Protein AF-X0XV78-F1 (afdb_monomer_lite)

Secondar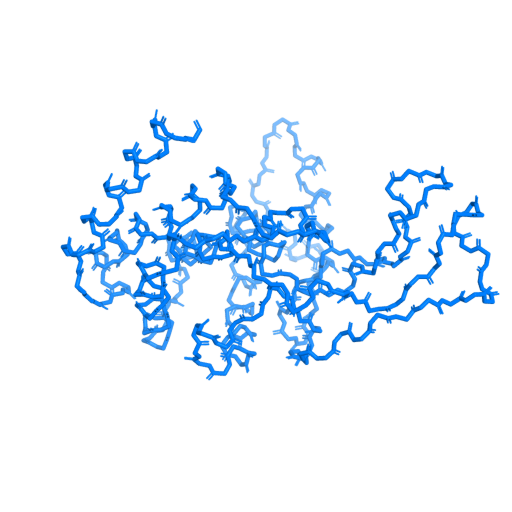y structure (DSSP, 8-state):
-HHHHHHHH----STTHHHHHHHHHHHHHTEETTTTEE-S-S-EEEESSTTSS-EEE--SEEHHHHHHHHHHHHHHT-HHHHHHHHHHHHHHTTT-GGG--SEE-TT-------EE-TT---GGG-S--EES-GGGGS--THHHHHHHHHHHHHHHTTPPPPHHHHHHHHHHHHHHHHHTTS-B-TTTT-SSS-B--HHHHHHHHHHHHHHHHHHHTTS--S-HHHHHHHHHHHHHHHHHT-

Sequence (242 aa):
FWQEWFANCCSYEGEHARKVHRSALVLKALTYAPTGAVVAAGTTSLPEWIGEGRNWDYRFTWIRDATLTLTSLVILGSLGEAAAFKGWLERTAAGRPEDLQIMYRVTGERLLAEVELDHLAGHRGSRPVRVGNGAAGQVQLDSYGQLFEAAQGFAAAGGELTASNGEFLTRLAELTVTAWRQPDQGIWEIRDEPRHFVHSKLNCWVALDRAVRMAQAGHVSGPVDRWACERDLLADWLRTEG

Structure (mmCIF, N/CA/C/O backbone):
data_AF-X0XV78-F1
#
_entry.id   AF-X0XV78-F1
#
loop_
_atom_site.group_PDB
_atom_site.id
_atom_site.type_symbol
_atom_site.label_atom_id
_atom_site.label_alt_id
_atom_site.label_comp_id
_atom_site.label_asym_id
_atom_site.label_entity_id
_atom_site.label_seq_id
_atom_site.pdbx_PDB_ins_code
_atom_site.Cartn_x
_atom_site.Cartn_y
_atom_site.Cartn_z
_atom_site.occupancy
_atom_site.B_iso_or_equiv
_atom_site.auth_seq_id
_atom_site.auth_comp_id
_atom_site.auth_asym_id
_atom_site.auth_atom_id
_atom_site.pdbx_PDB_model_num
ATOM 1 N N . PHE A 1 1 ? 26.614 6.268 3.590 1.00 89.94 1 PHE A N 1
ATOM 2 C CA . PHE A 1 1 ? 25.194 6.022 3.262 1.00 89.94 1 PHE A CA 1
ATOM 3 C C . PHE A 1 1 ? 24.734 4.598 3.567 1.00 89.94 1 PHE A C 1
ATOM 5 O O . PHE A 1 1 ? 24.212 4.410 4.645 1.00 89.94 1 PHE A O 1
ATOM 12 N N . TRP A 1 2 ? 24.900 3.579 2.707 1.00 91.81 2 TRP A N 1
ATOM 13 C CA . TRP A 1 2 ? 24.241 2.270 2.935 1.00 91.81 2 TRP A CA 1
ATOM 14 C C . TRP A 1 2 ? 24.614 1.577 4.251 1.00 91.81 2 TRP A C 1
ATOM 16 O O . TRP A 1 2 ? 23.733 1.073 4.934 1.00 91.81 2 TRP A O 1
ATOM 26 N N . GLN A 1 3 ? 25.895 1.592 4.629 1.00 90.50 3 GLN A N 1
ATOM 27 C CA . GLN A 1 3 ? 26.352 1.054 5.918 1.00 90.50 3 GLN A CA 1
ATOM 28 C C . GLN A 1 3 ? 25.750 1.809 7.113 1.00 90.50 3 GLN A C 1
ATOM 30 O O . GLN A 1 3 ? 25.396 1.203 8.113 1.00 90.50 3 GLN A O 1
ATOM 35 N N . GLU A 1 4 ? 25.605 3.123 6.983 1.00 90.00 4 GLU A N 1
ATOM 36 C CA . GLU A 1 4 ? 25.057 4.011 8.011 1.00 90.00 4 GLU A CA 1
ATOM 37 C C . GLU A 1 4 ? 23.537 3.857 8.140 1.00 90.00 4 GLU A C 1
ATOM 39 O O . GLU A 1 4 ? 23.030 3.666 9.238 1.00 90.00 4 GLU A O 1
ATOM 44 N N . TRP A 1 5 ? 22.810 3.846 7.016 1.00 90.50 5 TRP A N 1
ATOM 45 C CA . TRP A 1 5 ? 21.382 3.525 6.993 1.00 90.50 5 TRP A CA 1
ATOM 46 C C . TRP A 1 5 ? 21.133 2.169 7.649 1.00 90.50 5 TRP A C 1
ATOM 48 O O . TRP A 1 5 ? 20.297 2.054 8.537 1.00 90.50 5 TRP A O 1
ATOM 58 N N . PHE A 1 6 ? 21.916 1.160 7.263 1.00 88.12 6 PHE A N 1
ATOM 59 C CA . PHE A 1 6 ? 21.783 -0.185 7.796 1.00 88.12 6 PHE A CA 1
ATOM 60 C C . PHE A 1 6 ? 22.040 -0.245 9.311 1.00 88.12 6 PHE A C 1
ATOM 62 O O . PHE A 1 6 ? 21.250 -0.852 10.028 1.00 88.12 6 PHE A O 1
ATOM 69 N N . ALA A 1 7 ? 23.084 0.435 9.801 1.00 85.69 7 ALA A N 1
ATOM 70 C CA . ALA A 1 7 ? 23.391 0.521 11.231 1.00 85.69 7 ALA A CA 1
ATOM 71 C C . ALA A 1 7 ? 22.267 1.176 12.054 1.00 85.69 7 ALA A C 1
ATOM 73 O O . ALA A 1 7 ? 22.077 0.823 13.213 1.00 85.69 7 ALA A O 1
ATOM 74 N N . ASN A 1 8 ? 21.507 2.094 11.450 1.00 82.00 8 ASN A N 1
ATOM 75 C CA . ASN A 1 8 ? 20.415 2.805 12.117 1.00 82.00 8 ASN A CA 1
ATOM 76 C C . ASN A 1 8 ? 19.055 2.092 12.011 1.00 82.00 8 ASN A C 1
ATOM 78 O O . ASN A 1 8 ? 18.181 2.338 12.836 1.00 82.00 8 ASN A O 1
ATOM 82 N N . CYS A 1 9 ? 18.851 1.253 10.990 1.00 75.12 9 CYS A N 1
ATOM 83 C CA . CYS A 1 9 ? 17.521 0.772 10.590 1.00 75.12 9 CYS A CA 1
ATOM 84 C C . CYS A 1 9 ? 17.297 -0.731 10.769 1.00 75.12 9 CYS A C 1
ATOM 86 O O . CYS A 1 9 ? 16.221 -1.207 10.421 1.00 75.12 9 CYS A O 1
ATOM 88 N N . CYS A 1 10 ? 18.296 -1.510 11.195 1.00 73.25 10 CYS A N 1
ATOM 89 C CA . CYS A 1 10 ? 18.149 -2.959 11.295 1.00 73.25 10 CYS A CA 1
ATOM 90 C C . CYS A 1 10 ? 18.756 -3.502 12.590 1.00 73.25 10 CYS A C 1
ATOM 92 O O . CYS A 1 10 ? 19.914 -3.908 12.632 1.00 73.25 10 CYS A O 1
ATOM 94 N N . SER A 1 11 ? 17.941 -3.546 13.643 1.00 74.94 11 SER A N 1
ATOM 95 C CA . SER A 1 11 ? 18.299 -4.122 14.949 1.00 74.94 11 SER A CA 1
ATOM 96 C C . SER A 1 11 ? 18.087 -5.640 15.032 1.00 74.94 11 SER A C 1
ATOM 98 O O . SER A 1 11 ? 18.247 -6.240 16.092 1.00 74.94 11 SER A O 1
ATOM 100 N N . TYR A 1 12 ? 17.687 -6.284 13.930 1.00 86.69 12 TYR A N 1
ATOM 101 C CA . TYR A 1 12 ? 17.364 -7.706 13.934 1.00 86.69 12 TYR A CA 1
ATOM 102 C C . TYR A 1 12 ? 18.628 -8.580 13.951 1.00 86.69 12 TYR A C 1
ATOM 104 O O . TYR A 1 12 ? 19.363 -8.644 12.961 1.00 86.69 12 TYR A O 1
ATOM 112 N N . GLU A 1 13 ? 18.818 -9.314 15.050 1.00 87.88 13 GLU A N 1
ATOM 113 C CA . GLU A 1 13 ? 19.956 -10.219 15.294 1.00 87.88 13 GLU A CA 1
ATOM 114 C C . GLU A 1 13 ? 19.551 -11.705 15.404 1.00 87.88 13 GLU A C 1
ATOM 116 O O . GLU A 1 13 ? 20.345 -12.551 15.810 1.00 87.88 13 GLU A O 1
ATOM 121 N N . GLY A 1 14 ? 18.308 -12.047 15.046 1.00 91.25 14 GLY A N 1
ATOM 122 C CA . GLY A 1 14 ? 17.809 -13.424 15.123 1.00 91.25 14 GLY A CA 1
ATOM 123 C C . GLY A 1 14 ? 18.453 -14.386 14.112 1.00 91.25 14 GLY A C 1
ATOM 124 O O . GLY A 1 14 ? 19.235 -13.995 13.245 1.00 91.25 14 GLY A O 1
ATOM 125 N N . GLU A 1 15 ? 18.059 -15.663 14.170 1.00 96.00 15 GLU A N 1
ATOM 126 C CA . GLU A 1 15 ? 18.626 -16.770 13.371 1.00 96.00 15 GLU A CA 1
ATOM 127 C C . GLU A 1 15 ? 18.717 -16.476 11.859 1.00 96.00 15 GLU A C 1
ATOM 129 O O . GLU A 1 15 ? 19.615 -16.949 11.160 1.00 96.00 15 GLU A O 1
ATOM 134 N N . HIS A 1 16 ? 17.799 -15.671 11.324 1.00 94.75 16 HIS A N 1
ATOM 135 C CA . HIS A 1 16 ? 17.723 -15.370 9.895 1.00 94.75 16 HIS A CA 1
ATOM 136 C C . HIS A 1 16 ? 18.314 -14.008 9.506 1.00 94.75 16 HIS A C 1
ATOM 138 O O . HIS A 1 16 ? 18.009 -13.514 8.417 1.00 94.75 16 HIS A O 1
ATOM 144 N N . ALA A 1 17 ? 19.178 -13.417 10.344 1.00 92.44 17 ALA A N 1
ATOM 145 C CA . ALA A 1 17 ? 19.702 -12.055 10.188 1.00 92.44 17 ALA A CA 1
ATOM 146 C C . ALA A 1 17 ? 20.152 -11.743 8.758 1.00 92.44 17 ALA A C 1
ATOM 148 O O . ALA A 1 17 ? 19.620 -10.840 8.121 1.00 92.44 17 ALA A O 1
ATOM 149 N N . ARG A 1 18 ? 21.009 -12.586 8.170 1.00 93.31 18 ARG A N 1
ATOM 150 C CA . ARG A 1 18 ? 21.500 -12.396 6.794 1.00 93.31 18 ARG A CA 1
ATOM 151 C C . ARG A 1 18 ? 20.380 -12.257 5.752 1.00 93.31 18 ARG A C 1
ATOM 153 O O . ARG A 1 18 ? 20.511 -11.455 4.827 1.00 93.31 18 ARG A O 1
ATOM 160 N N . LYS A 1 19 ? 19.306 -13.050 5.861 1.00 95.44 19 LYS A N 1
ATOM 161 C CA . LYS A 1 19 ? 18.170 -12.997 4.924 1.00 95.44 19 LYS A CA 1
ATOM 162 C C . LYS A 1 19 ? 17.365 -11.718 5.136 1.00 95.44 19 LYS A C 1
ATOM 164 O O . LYS A 1 19 ? 17.098 -11.019 4.166 1.00 95.44 19 LYS A O 1
ATOM 169 N N . VAL A 1 20 ? 17.055 -11.386 6.390 1.00 94.44 20 VAL A N 1
ATOM 170 C CA . VAL A 1 20 ? 16.324 -10.163 6.760 1.00 94.44 20 VAL A CA 1
ATOM 171 C C . VAL A 1 20 ? 17.077 -8.920 6.291 1.00 94.44 20 VAL A C 1
ATOM 173 O O . VAL A 1 20 ? 16.509 -8.072 5.611 1.00 94.44 20 VAL A O 1
ATOM 176 N N . HIS A 1 21 ? 18.381 -8.859 6.556 1.00 92.31 21 HIS A N 1
ATOM 177 C CA . HIS A 1 21 ? 19.253 -7.752 6.168 1.00 92.31 21 HIS A CA 1
ATOM 178 C C . HIS A 1 21 ? 19.299 -7.567 4.653 1.00 92.31 21 HIS A C 1
ATOM 180 O O . HIS A 1 21 ? 19.171 -6.451 4.149 1.00 92.31 21 HIS A O 1
ATOM 186 N N . ARG A 1 22 ? 19.437 -8.667 3.902 1.00 94.69 22 ARG A N 1
ATOM 187 C CA . ARG A 1 22 ? 19.429 -8.620 2.437 1.00 94.69 22 ARG A CA 1
ATOM 188 C C . ARG A 1 22 ? 18.085 -8.133 1.902 1.00 94.69 22 ARG A C 1
ATOM 190 O O . ARG A 1 22 ? 18.086 -7.304 0.995 1.00 94.69 22 ARG A O 1
ATOM 197 N N . SER A 1 23 ? 16.975 -8.621 2.448 1.00 95.69 23 SER A N 1
ATOM 198 C CA . SER A 1 23 ? 15.636 -8.183 2.050 1.00 95.69 23 SER A CA 1
ATOM 199 C C . SER A 1 23 ? 15.410 -6.704 2.363 1.00 95.69 23 SER A C 1
ATOM 201 O O . SER A 1 23 ? 14.962 -5.974 1.487 1.00 95.69 23 SER A O 1
ATOM 203 N N . ALA A 1 24 ? 15.806 -6.229 3.547 1.00 94.44 24 ALA A N 1
ATOM 204 C CA . ALA A 1 24 ? 15.691 -4.822 3.934 1.00 94.44 24 ALA A CA 1
ATOM 205 C C . ALA A 1 24 ? 16.446 -3.893 2.970 1.00 94.44 24 ALA A C 1
ATOM 207 O O . ALA A 1 24 ? 15.908 -2.875 2.539 1.00 94.44 24 ALA A O 1
ATOM 208 N N . LEU A 1 25 ? 17.662 -4.276 2.562 1.00 94.69 25 LEU A N 1
ATOM 209 C CA . LEU A 1 25 ? 18.433 -3.536 1.559 1.00 94.69 25 LEU A CA 1
ATOM 210 C C . LEU A 1 25 ? 17.725 -3.483 0.200 1.00 94.69 25 LEU A C 1
ATOM 212 O O . LEU A 1 25 ? 17.748 -2.443 -0.452 1.00 94.69 25 LEU A O 1
ATOM 216 N N . VAL A 1 26 ? 17.102 -4.586 -0.232 1.00 96.12 26 VAL A N 1
ATOM 217 C CA . VAL A 1 26 ? 16.336 -4.622 -1.489 1.00 96.12 26 VAL A CA 1
ATOM 218 C C . VAL A 1 26 ? 15.120 -3.707 -1.395 1.00 96.12 26 VAL A C 1
ATOM 220 O O . VAL A 1 26 ? 14.950 -2.858 -2.262 1.00 96.12 26 VAL A O 1
ATOM 223 N N . LEU A 1 27 ? 14.328 -3.814 -0.327 1.00 95.81 27 LEU A N 1
ATOM 224 C CA . LEU A 1 27 ? 13.160 -2.962 -0.096 1.00 95.81 27 LEU A CA 1
ATOM 225 C C . LEU A 1 27 ? 13.530 -1.474 -0.081 1.00 95.81 27 LEU A C 1
ATOM 227 O O . LEU A 1 27 ? 12.907 -0.670 -0.768 1.00 95.81 27 LEU A O 1
ATOM 231 N N . LYS A 1 28 ? 14.611 -1.115 0.619 1.00 95.12 28 LYS A N 1
ATOM 232 C CA . LYS A 1 28 ? 15.140 0.253 0.630 1.00 95.12 28 LYS A CA 1
ATOM 233 C C . LYS A 1 28 ? 15.615 0.712 -0.751 1.00 95.12 28 LYS A C 1
ATOM 235 O O . LYS A 1 28 ? 15.460 1.883 -1.088 1.00 95.12 28 LYS A O 1
ATOM 240 N N . ALA A 1 29 ? 16.191 -0.179 -1.558 1.00 96.00 29 ALA A N 1
ATOM 241 C CA . ALA A 1 29 ? 16.623 0.141 -2.919 1.00 96.00 29 ALA A CA 1
ATOM 242 C C . ALA A 1 29 ? 15.448 0.356 -3.891 1.00 96.00 29 ALA A C 1
ATOM 244 O O . ALA A 1 29 ? 15.632 1.007 -4.917 1.00 96.00 29 ALA A O 1
ATOM 245 N N . LEU A 1 30 ? 14.253 -0.150 -3.567 1.00 97.56 30 LEU A N 1
ATOM 246 C CA . LEU A 1 30 ? 13.019 0.100 -4.319 1.00 97.56 30 LEU A CA 1
ATOM 247 C C . LEU A 1 30 ? 12.341 1.428 -3.932 1.00 97.56 30 LEU A C 1
ATOM 249 O O . LEU A 1 30 ? 11.378 1.835 -4.581 1.00 97.56 30 LEU A O 1
ATOM 253 N N . THR A 1 31 ? 12.837 2.135 -2.912 1.00 96.12 31 THR A N 1
ATOM 254 C CA . THR A 1 31 ? 12.358 3.474 -2.551 1.00 96.12 31 THR A CA 1
ATOM 255 C C . THR A 1 31 ? 12.999 4.546 -3.436 1.00 96.12 31 THR A C 1
ATOM 257 O O . THR A 1 31 ? 14.213 4.763 -3.414 1.00 96.12 31 THR A O 1
ATOM 260 N N . TYR A 1 32 ? 12.179 5.296 -4.168 1.00 96.56 32 TYR A N 1
ATOM 261 C CA . TYR A 1 32 ? 12.598 6.472 -4.917 1.00 96.56 32 TYR A CA 1
ATOM 262 C C . TYR A 1 32 ? 12.831 7.652 -3.966 1.00 96.56 32 TYR A C 1
ATOM 264 O O . TYR A 1 32 ? 11.909 8.366 -3.569 1.00 96.56 32 TYR A O 1
ATOM 272 N N . ALA A 1 33 ? 14.098 7.847 -3.594 1.00 93.62 33 ALA A N 1
ATOM 273 C CA . ALA A 1 33 ? 14.523 8.813 -2.581 1.00 93.62 33 ALA A CA 1
ATOM 274 C C . ALA A 1 33 ? 13.981 10.251 -2.754 1.00 93.62 33 ALA A C 1
ATOM 276 O O . ALA A 1 33 ? 13.640 10.847 -1.733 1.00 93.62 33 ALA A O 1
ATOM 277 N N . PRO A 1 34 ? 13.853 10.822 -3.974 1.00 95.25 34 PRO A N 1
ATOM 278 C CA . PRO A 1 34 ? 13.359 12.191 -4.131 1.00 95.25 34 PRO A CA 1
ATOM 279 C C . PRO A 1 34 ? 11.916 12.403 -3.677 1.00 95.25 34 PRO A C 1
ATOM 281 O O . PRO A 1 34 ? 11.565 13.511 -3.280 1.00 95.25 34 PRO A O 1
ATOM 284 N N . THR A 1 35 ? 11.067 11.374 -3.754 1.00 95.31 35 THR A N 1
ATOM 285 C CA . THR A 1 35 ? 9.640 11.530 -3.446 1.00 95.31 35 THR A CA 1
ATOM 286 C C . THR A 1 35 ? 9.188 10.709 -2.251 1.00 95.31 35 THR A C 1
ATOM 288 O O . THR A 1 35 ? 8.245 11.133 -1.591 1.00 95.31 35 THR A O 1
ATOM 291 N N . GLY A 1 36 ? 9.853 9.589 -1.952 1.00 95.38 36 GLY A N 1
ATOM 292 C CA . GLY A 1 36 ? 9.415 8.606 -0.958 1.00 95.38 36 GLY A CA 1
ATOM 293 C C . GLY A 1 36 ? 8.540 7.489 -1.534 1.00 95.38 36 GLY A C 1
ATOM 294 O O . GLY A 1 36 ? 8.133 6.601 -0.791 1.00 95.38 36 GLY A O 1
ATOM 295 N N . ALA A 1 37 ? 8.258 7.507 -2.840 1.00 96.88 37 ALA A N 1
ATOM 296 C CA . ALA A 1 37 ? 7.507 6.452 -3.512 1.00 96.88 37 ALA A CA 1
ATOM 297 C C . ALA A 1 37 ? 8.280 5.123 -3.493 1.00 96.88 37 ALA A C 1
ATOM 299 O O . ALA A 1 37 ? 9.505 5.117 -3.606 1.00 96.88 37 ALA A O 1
ATOM 300 N N . VAL A 1 38 ? 7.583 3.993 -3.387 1.00 97.62 38 VAL A N 1
ATOM 301 C CA . VAL A 1 38 ? 8.193 2.652 -3.410 1.00 97.62 38 VAL A CA 1
ATOM 302 C C . VAL A 1 38 ? 7.688 1.920 -4.642 1.00 97.62 38 VAL A C 1
ATOM 304 O O . VAL A 1 38 ? 6.479 1.840 -4.828 1.00 97.62 38 VAL A O 1
ATOM 307 N N . VAL A 1 39 ? 8.571 1.427 -5.509 1.00 97.94 39 VAL A N 1
ATOM 308 C CA . VAL A 1 39 ? 8.139 0.643 -6.681 1.00 97.94 39 VAL A CA 1
ATOM 309 C C . VAL A 1 39 ? 7.961 -0.829 -6.321 1.00 97.94 39 VAL A C 1
ATOM 311 O O . VAL A 1 39 ? 8.706 -1.347 -5.491 1.00 97.94 39 VAL A O 1
ATOM 314 N N . ALA A 1 40 ? 7.019 -1.514 -6.970 1.00 97.06 40 ALA A N 1
ATOM 315 C CA . ALA A 1 40 ? 6.806 -2.947 -6.752 1.00 97.06 40 ALA A CA 1
ATOM 316 C C . ALA A 1 40 ? 8.037 -3.775 -7.171 1.00 97.06 40 ALA A C 1
ATOM 318 O O . ALA A 1 40 ? 8.463 -4.678 -6.452 1.00 97.06 40 ALA A O 1
ATOM 319 N N . ALA A 1 41 ? 8.676 -3.424 -8.295 1.00 96.88 41 ALA A N 1
ATOM 320 C CA . ALA A 1 41 ? 9.978 -3.962 -8.681 1.00 96.88 41 ALA A CA 1
ATOM 321 C C . ALA A 1 41 ? 10.769 -3.013 -9.596 1.00 96.88 41 ALA A C 1
ATOM 323 O O . ALA A 1 41 ? 10.221 -2.193 -10.329 1.00 96.88 41 ALA A O 1
ATOM 324 N N . GLY A 1 42 ? 12.094 -3.182 -9.627 1.00 95.75 42 GLY A N 1
ATOM 325 C CA . GLY A 1 42 ? 12.991 -2.475 -10.552 1.00 95.75 42 GLY A CA 1
ATOM 326 C C . GLY A 1 42 ? 12.980 -3.022 -11.987 1.00 95.75 42 GLY A C 1
ATOM 327 O O . GLY A 1 42 ? 13.960 -2.855 -12.712 1.00 95.75 42 GLY A O 1
ATOM 328 N N . THR A 1 43 ? 11.928 -3.734 -12.388 1.00 95.25 43 THR A N 1
ATOM 329 C CA . THR A 1 43 ? 11.884 -4.532 -13.617 1.00 95.25 43 THR A CA 1
ATOM 330 C C . THR A 1 43 ? 10.581 -4.322 -14.376 1.00 95.25 43 THR A C 1
ATOM 332 O O . THR A 1 43 ? 9.542 -3.992 -13.810 1.00 95.25 43 THR A O 1
ATOM 335 N N . THR A 1 44 ? 10.645 -4.532 -15.687 1.00 95.50 44 THR A N 1
ATOM 336 C CA . THR A 1 44 ? 9.471 -4.579 -16.556 1.00 95.50 44 THR A CA 1
ATOM 337 C C . THR A 1 44 ? 9.517 -5.828 -17.419 1.00 95.50 44 THR A C 1
ATOM 339 O O . THR A 1 44 ? 10.599 -6.246 -17.838 1.00 95.50 44 THR A O 1
ATOM 342 N N . SER A 1 45 ? 8.348 -6.408 -17.688 1.00 95.25 45 SER A N 1
ATOM 343 C CA . SER A 1 45 ? 8.153 -7.511 -18.632 1.00 95.25 45 SER A CA 1
ATOM 344 C C . SER A 1 45 ? 8.992 -8.750 -18.345 1.00 95.25 45 SER A C 1
ATOM 346 O O . SER A 1 45 ? 9.336 -9.503 -19.259 1.00 95.25 45 SER A O 1
ATOM 348 N N . LEU A 1 46 ? 9.343 -8.968 -17.077 1.00 95.50 46 LEU A N 1
ATOM 349 C CA . LEU A 1 46 ? 9.860 -10.262 -16.668 1.00 95.50 46 LEU A CA 1
ATOM 350 C C . LEU A 1 46 ? 8.680 -11.229 -16.546 1.00 95.50 46 LEU A C 1
ATOM 352 O O . LEU A 1 46 ? 7.674 -10.862 -15.938 1.00 95.50 46 LEU A O 1
ATOM 356 N N . PRO A 1 47 ? 8.784 -12.426 -17.141 1.00 93.69 47 PRO A N 1
ATOM 357 C CA . PRO A 1 47 ? 7.681 -13.366 -17.151 1.00 93.69 47 PRO A CA 1
ATOM 358 C C . PRO A 1 47 ? 7.469 -13.994 -15.777 1.00 93.69 47 PRO A C 1
ATOM 360 O O . PRO A 1 47 ? 8.434 -14.444 -15.156 1.00 93.69 47 PRO A O 1
ATOM 363 N N . GLU A 1 48 ? 6.209 -14.103 -15.346 1.00 89.69 48 GLU A N 1
ATOM 364 C CA . GLU A 1 48 ? 5.845 -14.977 -14.218 1.00 89.69 48 GLU A CA 1
ATOM 365 C C . GLU A 1 48 ? 6.248 -16.432 -14.511 1.00 89.69 48 GLU A C 1
ATOM 367 O O . GLU A 1 48 ? 6.800 -17.120 -13.654 1.00 89.69 48 GLU A O 1
ATOM 372 N N . TRP A 1 49 ? 6.035 -16.865 -15.758 1.00 92.56 49 TRP A N 1
ATOM 373 C CA . TRP A 1 49 ? 6.425 -18.169 -16.287 1.00 92.56 49 TRP A CA 1
ATOM 374 C C . TRP A 1 49 ? 7.036 -17.997 -17.676 1.00 92.56 49 TRP A C 1
ATOM 376 O O . TRP A 1 49 ? 6.447 -17.354 -18.544 1.00 92.56 49 TRP A O 1
ATOM 386 N N . ILE A 1 50 ? 8.234 -18.550 -17.897 1.00 95.44 50 ILE A N 1
ATOM 387 C CA . ILE A 1 50 ? 8.964 -18.393 -19.166 1.00 95.44 50 ILE A CA 1
ATOM 388 C C . ILE A 1 50 ? 8.090 -18.873 -20.332 1.00 95.44 50 ILE A C 1
ATOM 390 O O . ILE A 1 50 ? 7.634 -20.013 -20.338 1.00 95.44 50 ILE A O 1
ATOM 394 N N . GLY A 1 51 ? 7.909 -18.007 -21.331 1.00 91.88 51 GLY A N 1
ATOM 395 C CA . GLY A 1 51 ? 7.082 -18.271 -22.509 1.00 91.88 51 GLY A CA 1
ATOM 396 C C . GLY A 1 51 ? 5.592 -17.942 -22.353 1.00 91.88 51 GLY A C 1
ATOM 397 O O . GLY A 1 51 ? 4.887 -17.959 -23.358 1.00 91.88 51 GLY A O 1
ATOM 398 N N . GLU A 1 52 ? 5.109 -17.607 -21.152 1.00 91.38 52 GLU A N 1
ATOM 399 C CA . GLU A 1 52 ? 3.729 -17.151 -20.945 1.00 91.38 52 GLU A CA 1
ATOM 400 C C . GLU A 1 52 ? 3.554 -15.643 -21.203 1.00 91.38 52 GLU A C 1
ATOM 402 O O . GLU A 1 52 ? 4.511 -14.882 -21.363 1.00 91.38 52 GLU A O 1
ATOM 407 N N . GLY A 1 53 ? 2.288 -15.211 -21.244 1.00 90.50 53 GLY A N 1
ATOM 408 C CA . GLY A 1 53 ? 1.893 -13.834 -21.547 1.00 90.50 53 GLY A CA 1
ATOM 409 C C . GLY A 1 53 ? 1.777 -12.897 -20.340 1.00 90.50 53 GLY A C 1
ATOM 410 O O . GLY A 1 53 ? 1.445 -11.726 -20.531 1.00 90.50 53 GLY A O 1
ATOM 411 N N . ARG A 1 54 ? 2.017 -13.368 -19.110 1.00 92.50 54 ARG A N 1
ATOM 412 C CA . ARG A 1 54 ? 1.950 -12.556 -17.878 1.00 92.50 54 ARG A CA 1
ATOM 413 C C . ARG A 1 54 ? 3.290 -11.878 -17.604 1.00 92.50 54 ARG A C 1
ATOM 415 O O . ARG A 1 54 ? 4.066 -12.293 -16.746 1.00 92.50 54 ARG A O 1
ATOM 422 N N . ASN A 1 55 ? 3.548 -10.843 -18.399 1.00 95.12 55 ASN A N 1
ATOM 423 C CA . ASN A 1 55 ? 4.792 -10.078 -18.406 1.00 95.12 55 ASN A CA 1
ATOM 424 C C . ASN A 1 55 ? 4.427 -8.603 -18.181 1.00 95.12 55 ASN A C 1
ATOM 426 O O . ASN A 1 55 ? 4.107 -7.889 -19.136 1.00 95.12 55 ASN A O 1
ATOM 430 N N . TRP A 1 56 ? 4.408 -8.163 -16.921 1.00 95.31 56 TRP A N 1
ATOM 431 C CA . TRP A 1 56 ? 3.921 -6.832 -16.533 1.00 95.31 56 TRP A CA 1
ATOM 432 C C . TRP A 1 56 ? 5.055 -5.853 -16.225 1.00 95.31 56 TRP A C 1
ATOM 434 O O . TRP A 1 56 ? 6.178 -6.245 -15.897 1.00 95.31 56 TRP A O 1
ATOM 444 N N . ASP A 1 57 ? 4.768 -4.558 -16.334 1.00 96.62 57 ASP A N 1
ATOM 445 C CA . ASP A 1 57 ? 5.668 -3.500 -15.880 1.00 96.62 57 ASP A CA 1
ATOM 446 C C . ASP A 1 57 ? 5.421 -3.221 -14.392 1.00 96.62 57 ASP A C 1
ATOM 448 O O . ASP A 1 57 ? 4.354 -2.731 -14.024 1.00 96.62 57 ASP A O 1
ATOM 452 N N . TYR A 1 58 ? 6.401 -3.540 -13.541 1.00 96.62 58 TYR A N 1
ATOM 453 C CA . TYR A 1 58 ? 6.306 -3.418 -12.080 1.00 96.62 58 TYR A CA 1
ATOM 454 C C . TYR A 1 58 ? 7.008 -2.166 -11.532 1.00 96.62 58 TYR A C 1
ATOM 456 O O . TYR A 1 58 ? 7.118 -1.985 -10.319 1.00 96.62 58 TYR A O 1
ATOM 464 N N . ARG A 1 59 ? 7.460 -1.254 -12.402 1.00 96.88 59 ARG A N 1
ATOM 465 C CA . ARG A 1 59 ? 8.202 -0.037 -12.010 1.00 96.88 59 ARG A CA 1
ATOM 466 C C . ARG A 1 59 ? 7.315 1.084 -11.453 1.00 96.88 59 ARG A C 1
ATOM 468 O O . ARG A 1 59 ? 7.742 2.238 -11.404 1.00 96.88 59 ARG A O 1
ATOM 475 N N . PHE A 1 60 ? 6.086 0.767 -11.061 1.00 97.31 60 PHE A N 1
ATOM 476 C CA . PHE A 1 60 ? 5.118 1.701 -10.488 1.00 97.31 60 PHE A CA 1
ATOM 477 C C . PHE A 1 60 ? 4.972 1.478 -8.985 1.00 97.31 60 PHE A C 1
ATOM 479 O O . PHE A 1 60 ? 5.373 0.446 -8.445 1.00 97.31 60 PHE A O 1
ATOM 486 N N . THR A 1 61 ? 4.404 2.468 -8.310 1.00 97.19 61 THR A N 1
ATOM 487 C CA . THR A 1 61 ? 4.100 2.425 -6.883 1.00 97.19 61 THR A CA 1
ATOM 488 C C . THR A 1 61 ? 2.672 1.968 -6.691 1.00 97.19 61 THR A C 1
ATOM 490 O O . THR A 1 61 ? 1.753 2.772 -6.825 1.00 97.19 61 THR A O 1
ATOM 493 N N . TRP A 1 62 ? 2.500 0.684 -6.380 1.00 97.00 62 TRP A N 1
ATOM 494 C CA . TRP A 1 62 ? 1.238 0.147 -5.881 1.00 97.00 62 TRP A CA 1
ATOM 495 C C . TRP A 1 62 ? 1.064 0.507 -4.415 1.00 97.00 62 TRP A C 1
ATOM 497 O O . TRP A 1 62 ? 2.004 0.381 -3.629 1.00 97.00 62 TRP A O 1
ATOM 507 N N . ILE A 1 63 ? -0.149 0.901 -4.033 1.00 95.12 63 ILE A N 1
ATOM 508 C CA . ILE A 1 63 ? -0.478 1.185 -2.632 1.00 95.12 63 ILE A CA 1
ATOM 509 C C . ILE A 1 63 ? -0.239 -0.055 -1.767 1.00 95.12 63 ILE A C 1
ATOM 511 O O . ILE A 1 63 ? 0.402 0.045 -0.719 1.00 95.12 63 ILE A O 1
ATOM 515 N N . ARG A 1 64 ? -0.647 -1.234 -2.244 1.00 95.56 64 ARG A N 1
ATOM 516 C CA . ARG A 1 64 ? -0.386 -2.520 -1.589 1.00 95.56 64 ARG A CA 1
ATOM 517 C C . ARG A 1 64 ? 1.095 -2.787 -1.365 1.00 95.56 64 ARG A C 1
ATOM 519 O O . ARG A 1 64 ? 1.545 -2.974 -0.240 1.00 95.56 64 ARG A O 1
ATOM 526 N N . ASP A 1 65 ? 1.867 -2.825 -2.439 1.00 96.50 65 ASP A N 1
ATOM 527 C CA . ASP A 1 65 ? 3.268 -3.234 -2.387 1.00 96.50 65 ASP A CA 1
ATOM 528 C C . ASP A 1 65 ? 4.101 -2.241 -1.561 1.00 96.50 65 ASP A C 1
ATOM 530 O O . ASP A 1 65 ? 4.972 -2.637 -0.777 1.00 96.50 65 ASP A O 1
ATOM 534 N N . ALA A 1 66 ? 3.780 -0.947 -1.666 1.00 96.38 66 ALA A N 1
ATOM 535 C CA . ALA A 1 66 ? 4.397 0.091 -0.857 1.00 96.38 66 ALA A CA 1
ATOM 536 C C . ALA A 1 66 ? 4.053 -0.062 0.629 1.00 96.38 66 ALA A C 1
ATOM 538 O O . ALA A 1 66 ? 4.960 -0.067 1.456 1.00 96.38 66 ALA A O 1
ATOM 539 N N . THR A 1 67 ? 2.782 -0.237 0.993 1.00 95.25 67 THR A N 1
ATOM 540 C CA . THR A 1 67 ? 2.378 -0.400 2.403 1.00 95.25 67 THR A CA 1
ATOM 541 C C . THR A 1 67 ? 2.987 -1.653 3.035 1.00 95.25 67 THR A C 1
ATOM 543 O O . THR A 1 67 ? 3.522 -1.563 4.136 1.00 95.25 67 THR A O 1
ATOM 546 N N . LEU A 1 68 ? 3.039 -2.788 2.327 1.00 95.19 68 LEU A N 1
ATOM 547 C CA . LEU A 1 68 ? 3.723 -4.004 2.799 1.00 95.19 68 LEU A CA 1
ATOM 548 C C . LEU A 1 68 ? 5.232 -3.790 3.000 1.00 95.19 68 LEU A C 1
ATOM 550 O O . LEU A 1 68 ? 5.804 -4.220 4.010 1.00 95.19 68 LEU A O 1
ATOM 554 N N . THR A 1 69 ? 5.877 -3.095 2.061 1.00 96.31 69 THR A N 1
ATOM 555 C CA . THR A 1 69 ? 7.294 -2.725 2.165 1.00 96.31 69 THR A CA 1
ATOM 556 C C . THR A 1 69 ? 7.544 -1.854 3.392 1.00 96.31 69 THR A C 1
ATOM 558 O O . THR A 1 69 ? 8.459 -2.115 4.172 1.00 96.31 69 THR A O 1
ATOM 561 N N . LEU A 1 70 ? 6.714 -0.835 3.591 1.00 94.81 70 LEU A N 1
ATOM 562 C CA . LEU A 1 70 ? 6.871 0.130 4.671 1.00 94.81 70 LEU A CA 1
ATOM 563 C C . LEU A 1 70 ? 6.583 -0.484 6.030 1.00 94.81 70 LEU A C 1
ATOM 565 O O . LEU A 1 70 ? 7.360 -0.256 6.947 1.00 94.81 70 LEU A O 1
ATOM 569 N N . THR A 1 71 ? 5.553 -1.320 6.158 1.00 93.88 71 THR A N 1
ATOM 570 C CA . THR A 1 71 ? 5.302 -2.079 7.389 1.00 93.88 71 THR A CA 1
ATOM 571 C C . THR A 1 71 ? 6.514 -2.938 7.746 1.00 93.88 71 THR A C 1
ATOM 573 O O . THR A 1 71 ? 6.961 -2.925 8.891 1.00 93.88 71 THR A O 1
ATOM 576 N N . SER A 1 72 ? 7.121 -3.608 6.761 1.00 94.19 72 SER A N 1
ATOM 577 C CA . SER A 1 72 ? 8.341 -4.400 6.978 1.00 94.19 72 SER A CA 1
ATOM 578 C C . SER A 1 72 ? 9.519 -3.540 7.451 1.00 94.19 72 SER A C 1
ATOM 580 O O . SER A 1 72 ? 10.249 -3.931 8.357 1.00 94.19 72 SER A O 1
ATOM 582 N N . LEU A 1 73 ? 9.703 -2.357 6.861 1.00 93.38 73 LEU A N 1
ATOM 583 C CA . LEU A 1 73 ? 10.768 -1.421 7.228 1.00 93.38 73 LEU A CA 1
ATOM 584 C C . LEU A 1 73 ? 10.540 -0.784 8.608 1.00 93.38 73 LEU A C 1
ATOM 586 O O . LEU A 1 73 ? 11.483 -0.685 9.390 1.00 93.38 73 LEU A O 1
ATOM 590 N N . VAL A 1 74 ? 9.298 -0.434 8.945 1.00 93.44 74 VAL A N 1
ATOM 591 C CA . VAL A 1 74 ? 8.905 0.086 10.264 1.00 93.44 74 VAL A CA 1
ATOM 592 C C . VAL A 1 74 ? 9.172 -0.949 11.354 1.00 93.44 74 VAL A C 1
ATOM 594 O O . VAL A 1 74 ? 9.763 -0.603 12.372 1.00 93.44 74 VAL A O 1
ATOM 597 N N . ILE A 1 75 ? 8.833 -2.224 11.121 1.00 91.62 75 ILE A N 1
ATOM 598 C CA . ILE A 1 75 ? 9.132 -3.328 12.053 1.00 91.62 75 ILE A CA 1
ATOM 599 C C . ILE A 1 75 ? 10.638 -3.436 12.338 1.00 91.62 75 ILE A C 1
ATOM 601 O O . ILE A 1 75 ? 11.031 -3.786 13.448 1.00 91.62 75 ILE A O 1
ATOM 605 N N . LEU A 1 76 ? 11.491 -3.119 11.361 1.00 91.31 76 LEU A N 1
ATOM 606 C CA . LEU A 1 76 ? 12.948 -3.143 11.526 1.00 91.31 76 LEU A CA 1
ATOM 607 C C . LEU A 1 76 ? 13.513 -1.884 12.210 1.00 91.31 76 LEU A C 1
ATOM 609 O O . LEU A 1 76 ? 14.680 -1.889 12.598 1.00 91.31 76 LEU A O 1
ATOM 613 N N . GLY A 1 77 ? 12.695 -0.845 12.411 1.00 88.94 77 GLY A N 1
ATOM 614 C CA . GLY A 1 77 ? 13.083 0.435 13.019 1.00 88.94 77 GLY A CA 1
ATOM 615 C C . GLY A 1 77 ? 13.280 1.578 12.016 1.00 88.94 77 GLY A C 1
ATOM 616 O O . GLY A 1 77 ? 13.689 2.675 12.390 1.00 88.94 77 GLY A O 1
ATOM 617 N N . SER A 1 78 ? 12.980 1.354 10.736 1.00 89.38 78 SER A N 1
ATOM 618 C CA . SER A 1 78 ? 13.172 2.324 9.656 1.00 89.38 78 SER A CA 1
ATOM 619 C C . SER A 1 78 ? 11.912 3.176 9.449 1.00 89.38 78 SER A C 1
ATOM 621 O O . SER A 1 78 ? 11.046 2.867 8.630 1.00 89.38 78 SER A O 1
ATOM 623 N N . LEU A 1 79 ? 11.785 4.262 10.219 1.00 91.94 79 LEU A N 1
ATOM 624 C CA . LEU A 1 79 ? 10.618 5.161 10.156 1.00 91.94 79 LEU A CA 1
ATOM 625 C C . LEU A 1 79 ? 10.697 6.209 9.038 1.00 91.94 79 LEU A C 1
ATOM 627 O O . LEU A 1 79 ? 9.665 6.720 8.597 1.00 91.94 79 LEU A O 1
ATOM 631 N N . GLY A 1 80 ? 11.905 6.549 8.582 1.00 92.38 80 GLY A N 1
ATOM 632 C CA . GLY A 1 80 ? 12.120 7.632 7.619 1.00 92.38 80 GLY A CA 1
ATOM 633 C C . GLY A 1 80 ? 11.433 7.384 6.274 1.00 92.38 80 GLY A C 1
ATOM 634 O O . GLY A 1 80 ? 10.856 8.296 5.686 1.00 92.38 80 GLY A O 1
ATOM 635 N N . GLU A 1 81 ? 11.436 6.139 5.806 1.00 93.88 81 GLU A N 1
ATOM 636 C CA . GLU A 1 81 ? 10.808 5.718 4.553 1.00 93.88 81 GLU A CA 1
ATOM 637 C C . GLU A 1 81 ? 9.286 5.793 4.653 1.00 93.88 81 GLU A C 1
ATOM 639 O O . GLU A 1 81 ? 8.642 6.292 3.732 1.00 93.88 81 GLU A O 1
ATOM 644 N N . ALA A 1 82 ? 8.711 5.380 5.786 1.00 93.25 82 ALA A N 1
ATOM 645 C CA . ALA A 1 82 ? 7.275 5.498 6.031 1.00 93.25 82 ALA A CA 1
ATOM 646 C C . ALA A 1 82 ? 6.842 6.967 6.112 1.00 93.25 82 ALA A C 1
ATOM 648 O O . ALA A 1 82 ? 5.844 7.356 5.503 1.00 93.25 82 ALA A O 1
ATOM 649 N N . ALA A 1 83 ? 7.633 7.816 6.774 1.00 94.44 83 ALA A N 1
ATOM 650 C CA . ALA A 1 83 ? 7.377 9.250 6.829 1.00 94.44 83 ALA A CA 1
ATOM 651 C C . ALA A 1 83 ? 7.429 9.907 5.437 1.00 94.44 83 ALA A C 1
ATOM 653 O O . ALA A 1 83 ? 6.568 10.739 5.126 1.00 94.44 83 ALA A O 1
ATOM 654 N N . ALA A 1 84 ? 8.399 9.516 4.601 1.00 94.94 84 ALA A N 1
ATOM 655 C CA . ALA A 1 84 ? 8.545 10.001 3.231 1.00 94.94 84 ALA A CA 1
ATOM 656 C C . ALA A 1 84 ? 7.388 9.539 2.331 1.00 94.94 84 ALA A C 1
ATOM 658 O O . ALA A 1 84 ? 6.807 10.358 1.616 1.00 94.94 84 ALA A O 1
ATOM 659 N N . PHE A 1 85 ? 7.002 8.262 2.410 1.00 95.00 85 PHE A N 1
ATOM 660 C CA . PHE A 1 85 ? 5.863 7.733 1.661 1.00 95.00 85 PHE A CA 1
ATOM 661 C C . PHE A 1 85 ? 4.543 8.378 2.078 1.00 95.00 85 PHE A C 1
ATOM 663 O O . PHE A 1 85 ? 3.746 8.731 1.217 1.00 95.00 85 PHE A O 1
ATOM 670 N N . LYS A 1 86 ? 4.324 8.608 3.378 1.00 92.38 86 LYS A N 1
ATOM 671 C CA . LYS A 1 86 ? 3.160 9.357 3.874 1.00 92.38 86 LYS A CA 1
ATOM 672 C C . LYS A 1 86 ? 3.043 10.716 3.175 1.00 92.38 86 LYS A C 1
ATOM 674 O O . LYS A 1 86 ? 1.996 11.034 2.621 1.00 92.38 86 LYS A O 1
ATOM 679 N N . GLY A 1 87 ? 4.142 11.475 3.116 1.00 91.19 87 GLY A N 1
ATOM 680 C CA . GLY A 1 87 ? 4.169 12.757 2.406 1.00 91.19 87 GLY A CA 1
ATOM 681 C C . GLY A 1 87 ? 3.966 12.617 0.891 1.00 91.19 87 GLY A C 1
ATOM 682 O O . GLY A 1 87 ? 3.369 13.486 0.261 1.00 91.19 87 GLY A O 1
ATOM 683 N N . TRP A 1 88 ? 4.444 11.531 0.279 1.00 93.50 88 TRP A N 1
ATOM 684 C CA . TRP A 1 88 ? 4.165 11.226 -1.127 1.00 93.50 88 TRP A CA 1
ATOM 685 C C . TRP A 1 88 ? 2.682 10.945 -1.382 1.00 93.50 88 TRP A C 1
ATOM 687 O O . TRP A 1 88 ? 2.115 11.493 -2.330 1.00 93.50 88 TRP A O 1
ATOM 697 N N . LEU A 1 89 ? 2.055 10.134 -0.529 1.00 91.19 89 LEU A N 1
ATOM 698 C CA . LEU A 1 89 ? 0.647 9.773 -0.634 1.00 91.19 89 LEU A CA 1
ATOM 699 C C . LEU A 1 89 ? -0.241 11.008 -0.472 1.00 91.19 89 LEU A C 1
ATOM 701 O O . LEU A 1 89 ? -1.133 11.212 -1.288 1.00 91.19 89 LEU A O 1
ATOM 705 N N . GLU A 1 90 ? 0.055 11.874 0.501 1.00 87.25 90 GLU A N 1
ATOM 706 C CA . GLU A 1 90 ? -0.634 13.160 0.689 1.00 87.25 90 GLU A CA 1
ATOM 707 C C . GLU A 1 90 ? -0.623 14.015 -0.587 1.00 87.25 90 GLU A C 1
ATOM 709 O O . GLU A 1 90 ? -1.659 14.543 -0.992 1.00 87.25 90 GLU A O 1
ATOM 714 N N . ARG A 1 91 ? 0.534 14.122 -1.259 1.00 87.69 91 ARG A N 1
ATOM 715 C CA . ARG A 1 91 ? 0.667 14.892 -2.509 1.00 87.69 91 ARG A CA 1
ATOM 716 C C . ARG A 1 91 ? -0.041 14.233 -3.695 1.00 87.69 91 ARG A C 1
ATOM 718 O O . ARG A 1 91 ? -0.510 14.937 -4.584 1.00 87.69 91 ARG A O 1
ATOM 725 N N . THR A 1 92 ? -0.109 12.903 -3.723 1.00 87.25 92 THR A N 1
ATOM 726 C CA . THR A 1 92 ? -0.579 12.123 -4.884 1.00 87.25 92 THR A CA 1
ATOM 727 C C . THR A 1 92 ? -2.087 11.843 -4.846 1.00 87.25 92 THR A C 1
ATOM 729 O O . THR A 1 92 ? -2.770 11.891 -5.875 1.00 87.25 92 THR A O 1
ATOM 732 N N . ALA A 1 93 ? -2.645 11.609 -3.655 1.00 76.25 93 ALA A N 1
ATOM 733 C CA . ALA A 1 93 ? -4.053 11.263 -3.457 1.00 76.25 93 ALA A CA 1
ATOM 734 C C . ALA A 1 93 ? -5.018 12.460 -3.593 1.00 76.25 93 ALA A C 1
ATOM 736 O O . ALA A 1 93 ? -6.203 12.318 -3.314 1.00 76.25 93 ALA A O 1
ATOM 737 N N . ALA A 1 94 ? -4.540 13.646 -3.995 1.00 69.81 94 ALA A N 1
ATOM 738 C CA . ALA A 1 94 ? -5.333 14.881 -4.093 1.00 69.81 94 ALA A CA 1
ATOM 739 C C . ALA A 1 94 ? -6.162 15.208 -2.822 1.00 69.81 94 ALA A C 1
ATOM 741 O O . ALA A 1 94 ? -7.152 15.933 -2.885 1.00 69.81 94 ALA A O 1
ATOM 742 N N . GLY A 1 95 ? -5.769 14.659 -1.663 1.00 70.81 95 GLY A N 1
ATOM 743 C CA . GLY A 1 95 ? -6.471 14.795 -0.383 1.00 70.81 95 GLY A CA 1
ATOM 744 C C . GLY A 1 95 ? -7.804 14.042 -0.267 1.00 70.81 95 GLY A C 1
ATOM 745 O O . GLY A 1 95 ? -8.504 14.214 0.731 1.00 70.81 95 GLY A O 1
ATOM 746 N N . ARG A 1 96 ? -8.184 13.219 -1.254 1.00 79.56 96 ARG A N 1
ATOM 747 C CA . ARG A 1 96 ? -9.488 12.545 -1.300 1.00 79.56 96 ARG A CA 1
ATOM 748 C C . ARG A 1 96 ? -9.345 11.036 -1.510 1.00 79.56 96 ARG A C 1
ATOM 750 O O . ARG A 1 96 ? -8.855 10.621 -2.558 1.00 79.56 96 ARG A O 1
ATOM 757 N N . PRO A 1 97 ? -9.813 10.202 -0.564 1.00 82.62 97 PRO A N 1
ATOM 758 C CA . PRO A 1 97 ? -9.796 8.748 -0.721 1.00 82.62 97 PRO A CA 1
ATOM 759 C C . PRO A 1 97 ? -10.553 8.234 -1.949 1.00 82.62 97 PRO A C 1
ATOM 761 O O . PRO A 1 97 ? -10.176 7.204 -2.494 1.00 82.62 97 PRO A O 1
ATOM 764 N N . GLU A 1 98 ? -11.586 8.944 -2.414 1.00 85.38 98 GLU A N 1
ATOM 765 C CA . GLU A 1 98 ? -12.343 8.536 -3.609 1.00 85.38 98 GLU A CA 1
ATOM 766 C C . GLU A 1 98 ? -11.525 8.675 -4.900 1.00 85.38 98 GLU A C 1
ATOM 768 O O . GLU A 1 98 ? -11.810 8.011 -5.891 1.00 85.38 98 GLU A O 1
ATOM 773 N N . ASP A 1 99 ? -10.499 9.530 -4.877 1.00 83.75 99 ASP A N 1
ATOM 774 C CA . ASP A 1 99 ? -9.593 9.766 -5.997 1.00 83.75 99 ASP A CA 1
ATOM 775 C C . ASP A 1 99 ? -8.328 8.888 -5.908 1.00 83.75 99 ASP A C 1
ATOM 777 O O . ASP A 1 99 ? -7.389 9.082 -6.694 1.00 83.75 99 ASP A O 1
ATOM 781 N N . LEU A 1 100 ? -8.274 7.953 -4.948 1.00 88.06 100 LEU A N 1
ATOM 782 C CA . LEU A 1 100 ? -7.182 7.000 -4.787 1.00 88.06 100 LEU A CA 1
ATOM 783 C C . LEU A 1 100 ? -7.226 5.954 -5.911 1.00 88.06 100 LEU A C 1
ATOM 785 O O . LEU A 1 100 ? -8.222 5.266 -6.112 1.00 88.06 100 LEU A O 1
ATOM 789 N N . GLN A 1 101 ? -6.114 5.811 -6.620 1.00 90.75 101 GLN A N 1
ATOM 790 C CA . GLN A 1 101 ? -5.850 4.721 -7.548 1.00 90.75 101 GLN A CA 1
ATOM 791 C C . GLN A 1 101 ? -4.987 3.672 -6.864 1.00 90.75 101 GLN A C 1
ATOM 793 O O . GLN A 1 101 ? -4.266 3.949 -5.904 1.00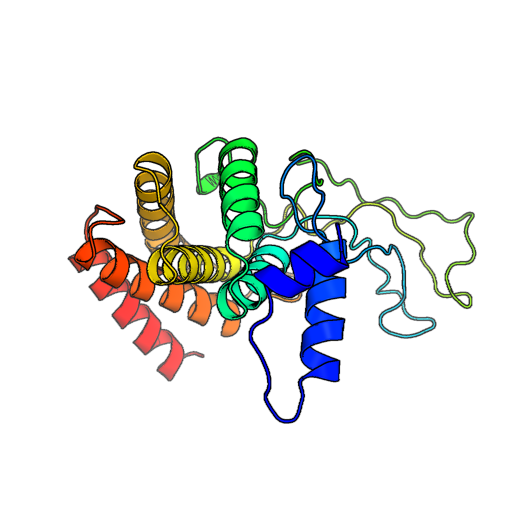 90.75 101 GLN A O 1
ATOM 798 N N . ILE A 1 102 ? -5.012 2.466 -7.416 1.00 92.94 102 ILE A N 1
ATOM 799 C CA . ILE A 1 102 ? -4.250 1.346 -6.871 1.00 92.94 102 ILE A CA 1
ATOM 800 C C . ILE A 1 102 ? -2.742 1.506 -7.093 1.00 92.94 102 ILE A C 1
ATOM 802 O O . ILE A 1 102 ? -1.945 0.971 -6.324 1.00 92.94 102 ILE A O 1
ATOM 806 N N . MET A 1 103 ? -2.345 2.256 -8.129 1.00 94.81 103 MET A N 1
ATOM 807 C CA . MET A 1 103 ? -0.947 2.463 -8.486 1.00 94.81 103 MET A CA 1
ATOM 808 C C . MET A 1 103 ? -0.686 3.799 -9.190 1.00 94.81 103 MET A C 1
ATOM 810 O O . MET A 1 103 ? -1.564 4.351 -9.855 1.00 94.81 103 MET A O 1
ATOM 814 N N . TYR A 1 104 ? 0.558 4.270 -9.093 1.00 95.69 104 TYR A N 1
ATOM 815 C CA . TYR A 1 104 ? 1.016 5.550 -9.638 1.00 95.69 104 TYR A CA 1
ATOM 816 C C . TYR A 1 104 ? 2.461 5.474 -10.140 1.00 95.69 104 TYR A C 1
ATOM 818 O O . TYR A 1 104 ? 3.233 4.593 -9.753 1.00 95.69 104 TYR A O 1
ATOM 826 N N . ARG A 1 105 ? 2.888 6.451 -10.945 1.00 95.69 105 ARG A N 1
ATOM 827 C CA . ARG A 1 105 ? 4.328 6.696 -11.146 1.00 95.69 105 ARG A CA 1
ATOM 828 C C . ARG A 1 105 ? 4.974 7.179 -9.847 1.00 95.69 105 ARG A C 1
ATOM 830 O O . ARG A 1 105 ? 4.310 7.730 -8.974 1.00 95.69 105 ARG A O 1
ATOM 837 N N . VAL A 1 106 ? 6.298 7.061 -9.754 1.00 96.00 106 VAL A N 1
ATOM 838 C CA . VAL A 1 106 ? 7.074 7.510 -8.580 1.00 96.00 106 VAL A CA 1
ATOM 839 C C . VAL A 1 106 ? 6.923 9.009 -8.272 1.00 96.00 106 VAL A C 1
ATOM 841 O O . VAL A 1 106 ? 7.134 9.444 -7.140 1.00 96.00 106 VAL A O 1
ATOM 844 N N . THR A 1 107 ? 6.522 9.801 -9.264 1.00 94.44 107 THR A N 1
ATOM 845 C CA . THR A 1 107 ? 6.249 11.243 -9.184 1.00 94.44 107 THR A CA 1
ATOM 846 C C . THR A 1 107 ? 4.760 11.578 -9.014 1.00 94.44 107 THR A C 1
ATOM 848 O O . THR A 1 107 ? 4.419 12.749 -8.883 1.00 94.44 107 THR A O 1
ATOM 851 N N . GLY A 1 108 ? 3.889 10.567 -8.911 1.00 92.56 108 GLY A N 1
ATOM 852 C CA . GLY A 1 108 ? 2.461 10.707 -8.604 1.00 92.56 108 GLY A CA 1
ATOM 853 C C . GLY A 1 108 ? 1.534 10.765 -9.823 1.00 92.56 108 GLY A C 1
ATOM 854 O O . GLY A 1 108 ? 0.321 10.897 -9.668 1.00 92.56 108 GLY A O 1
ATOM 855 N N . GLU A 1 109 ? 2.055 10.660 -11.049 1.00 92.75 109 GLU A N 1
ATOM 856 C CA . GLU A 1 109 ? 1.215 10.661 -12.246 1.00 92.75 109 GLU A CA 1
ATOM 857 C C . GLU A 1 109 ? 0.322 9.418 -12.320 1.00 92.75 109 GLU A C 1
ATOM 859 O O . GLU A 1 109 ? 0.741 8.291 -12.040 1.00 92.75 109 GLU A O 1
ATOM 864 N N . ARG A 1 110 ? -0.908 9.665 -12.780 1.00 91.62 110 ARG A N 1
ATOM 865 C CA . ARG A 1 110 ? -2.034 8.723 -12.826 1.00 91.62 110 ARG A CA 1
ATOM 866 C C . ARG A 1 110 ? -2.135 7.918 -14.122 1.00 91.62 110 ARG A C 1
ATOM 868 O O . ARG A 1 110 ? -2.703 6.830 -14.151 1.00 91.62 110 ARG A O 1
ATOM 875 N N . LEU A 1 111 ? -1.619 8.472 -15.221 1.00 90.94 111 LEU A N 1
ATOM 876 C CA . LEU A 1 111 ? -1.741 7.873 -16.548 1.00 90.94 111 LEU A CA 1
ATOM 877 C C . LEU A 1 111 ? -0.627 6.847 -16.791 1.00 90.94 111 LEU A C 1
ATOM 879 O O . LEU A 1 111 ? 0.532 7.199 -17.049 1.00 90.94 111 LEU A O 1
ATOM 883 N N . LEU A 1 112 ? -1.006 5.570 -16.752 1.00 93.88 112 LEU A N 1
ATOM 884 C CA . LEU A 1 112 ? -0.114 4.420 -16.920 1.00 93.88 112 LEU A CA 1
ATOM 885 C C . LEU A 1 112 ? -0.474 3.588 -18.159 1.00 93.88 112 LEU A C 1
ATOM 887 O O . LEU A 1 112 ? -0.569 2.368 -18.077 1.00 93.88 112 LEU A O 1
ATOM 891 N N . ALA A 1 113 ? -0.685 4.256 -19.299 1.00 93.88 113 ALA A N 1
ATOM 892 C CA . ALA A 1 113 ? -1.074 3.605 -20.550 1.00 93.88 113 ALA A CA 1
ATOM 893 C C . ALA A 1 113 ? -0.181 2.392 -20.865 1.00 93.88 113 ALA A C 1
ATOM 895 O O . ALA A 1 113 ? 1.042 2.525 -20.954 1.00 93.88 113 ALA A O 1
ATOM 896 N N . GLU A 1 114 ? -0.815 1.228 -21.005 1.00 95.31 114 GLU A N 1
ATOM 897 C CA . GLU A 1 114 ? -0.151 -0.029 -21.333 1.00 95.31 114 GLU A CA 1
ATOM 898 C C . GLU A 1 114 ? 0.089 -0.111 -22.842 1.00 95.31 114 GLU A C 1
ATOM 900 O O . GLU A 1 114 ? -0.824 0.104 -23.640 1.00 95.31 114 GLU A O 1
ATOM 905 N N . VAL A 1 115 ? 1.328 -0.405 -23.231 1.00 96.75 115 VAL A N 1
ATOM 906 C CA . VAL A 1 115 ? 1.754 -0.523 -24.629 1.00 96.75 115 VAL A CA 1
ATOM 907 C C . VAL A 1 115 ? 2.597 -1.780 -24.790 1.00 96.75 115 VAL A C 1
ATOM 909 O O . VAL A 1 115 ? 3.546 -1.990 -24.032 1.00 96.75 115 VAL A O 1
ATOM 912 N N . GLU A 1 116 ? 2.281 -2.592 -25.799 1.00 97.31 116 GLU A N 1
ATOM 913 C CA . GLU A 1 116 ? 3.101 -3.740 -26.192 1.00 97.31 116 GLU A CA 1
ATOM 914 C C . GLU A 1 116 ? 4.201 -3.310 -27.179 1.00 97.31 116 GLU A C 1
ATOM 916 O O . GLU A 1 116 ? 3.982 -2.525 -28.102 1.00 97.31 116 GLU A O 1
ATOM 921 N N . LEU A 1 117 ? 5.420 -3.802 -26.963 1.00 97.19 117 LEU A N 1
ATOM 922 C CA . LEU A 1 117 ? 6.619 -3.462 -27.724 1.00 97.19 117 LEU A CA 1
ATOM 923 C C . LEU A 1 117 ? 7.024 -4.639 -28.618 1.00 97.19 117 LEU A C 1
ATOM 925 O O . LEU A 1 117 ? 7.950 -5.388 -28.310 1.00 97.19 117 LEU A O 1
ATOM 929 N N . ASP A 1 118 ? 6.348 -4.785 -29.757 1.00 96.56 118 ASP A N 1
ATOM 930 C CA . ASP A 1 118 ? 6.491 -5.952 -30.644 1.00 96.56 118 ASP A CA 1
ATOM 931 C C . ASP A 1 118 ? 7.874 -6.154 -31.272 1.00 96.56 118 ASP A C 1
ATOM 933 O O . ASP A 1 118 ? 8.194 -7.253 -31.740 1.00 96.56 118 ASP A O 1
ATOM 937 N N . HIS A 1 119 ? 8.694 -5.104 -31.274 1.00 96.44 119 HIS A N 1
ATOM 938 C CA . HIS A 1 119 ? 10.061 -5.118 -31.787 1.00 96.44 119 HIS A CA 1
ATOM 939 C C . HIS A 1 119 ? 11.068 -5.753 -30.811 1.00 96.44 119 HIS A C 1
ATOM 941 O O . HIS A 1 119 ? 12.215 -5.989 -31.190 1.00 96.44 119 HIS A O 1
ATOM 947 N N . LEU A 1 120 ? 10.671 -6.029 -29.563 1.00 96.75 120 LEU A N 1
ATOM 948 C CA . LEU A 1 120 ? 11.527 -6.651 -28.556 1.00 96.75 120 LEU A CA 1
ATOM 949 C C . LEU A 1 120 ? 11.238 -8.149 -28.440 1.00 96.75 120 LEU A C 1
ATOM 951 O O . LEU A 1 120 ? 10.092 -8.584 -28.360 1.00 96.75 120 LEU A O 1
ATOM 955 N N . ALA A 1 121 ? 12.304 -8.950 -28.376 1.00 95.31 121 ALA A N 1
ATOM 956 C CA . ALA A 1 121 ? 12.198 -10.404 -28.233 1.00 95.31 121 ALA A CA 1
ATOM 957 C C . ALA A 1 121 ? 11.741 -10.851 -26.829 1.00 95.31 121 ALA A C 1
ATOM 959 O O . ALA A 1 121 ? 11.251 -11.966 -26.675 1.00 95.31 121 ALA A O 1
ATOM 960 N N . GLY A 1 122 ? 11.907 -9.993 -25.818 1.00 96.12 122 GLY A N 1
ATOM 961 C CA . GLY A 1 122 ? 11.574 -10.288 -24.425 1.00 96.12 122 GLY A CA 1
ATOM 962 C C . GLY A 1 122 ? 12.552 -11.233 -23.722 1.00 96.12 122 GLY A C 1
ATOM 963 O O . GLY A 1 122 ? 13.451 -11.829 -24.326 1.00 96.12 122 GLY A O 1
ATOM 964 N N . HIS A 1 123 ? 12.421 -11.341 -22.397 1.00 95.44 123 HIS A N 1
ATOM 965 C CA . HIS A 1 123 ? 13.333 -12.150 -21.589 1.00 95.44 123 HIS A CA 1
ATOM 966 C C . HIS A 1 123 ? 13.186 -13.634 -21.939 1.00 95.44 123 HIS A C 1
ATOM 968 O O . HIS A 1 123 ? 12.104 -14.207 -21.802 1.00 95.44 123 HIS A O 1
ATOM 974 N N . ARG A 1 124 ? 14.281 -14.263 -22.389 1.00 95.94 124 ARG A N 1
ATOM 975 C CA . ARG A 1 124 ? 14.290 -15.665 -22.851 1.00 95.94 124 ARG A CA 1
ATOM 976 C C . ARG A 1 124 ? 13.221 -15.957 -23.920 1.00 95.94 124 ARG A C 1
ATOM 978 O O . ARG A 1 124 ? 12.665 -17.046 -23.947 1.00 95.94 124 ARG A O 1
ATOM 985 N N . GLY A 1 125 ? 12.927 -14.978 -24.781 1.00 95.06 125 GLY A N 1
ATOM 986 C CA . GLY A 1 125 ? 11.906 -15.105 -25.826 1.00 95.06 125 GLY A CA 1
ATOM 987 C C . GLY A 1 125 ? 10.460 -14.984 -25.328 1.00 95.06 125 GLY A C 1
ATOM 988 O O . GLY A 1 125 ? 9.539 -15.227 -26.102 1.00 95.06 125 GLY A O 1
ATOM 989 N N . SER A 1 126 ? 10.244 -14.633 -24.054 1.00 96.56 126 SER A N 1
ATOM 990 C CA . SER A 1 126 ? 8.900 -14.500 -23.479 1.00 96.56 126 SER A CA 1
ATOM 991 C C . SER A 1 126 ? 8.240 -13.215 -23.968 1.00 96.56 126 SER A C 1
ATOM 993 O O . SER A 1 126 ? 8.779 -12.123 -23.774 1.00 96.56 126 SER A O 1
ATOM 995 N N . ARG A 1 127 ? 7.071 -13.354 -24.595 1.00 95.31 127 ARG A N 1
ATOM 996 C CA . ARG A 1 127 ? 6.287 -12.261 -25.177 1.00 95.31 127 ARG A CA 1
ATOM 997 C C . ARG A 1 127 ? 4.884 -12.213 -24.562 1.00 95.31 127 ARG A C 1
ATOM 999 O O . ARG A 1 127 ? 4.386 -13.244 -24.121 1.00 95.31 127 ARG A O 1
ATOM 1006 N N . PRO A 1 128 ? 4.236 -11.040 -24.567 1.00 96.00 128 PRO A N 1
ATOM 1007 C CA . PRO A 1 128 ? 4.740 -9.772 -25.102 1.00 96.00 128 PRO A CA 1
ATOM 1008 C C . PRO A 1 128 ? 5.632 -9.034 -24.099 1.00 96.00 128 PRO A C 1
ATOM 1010 O O . PRO A 1 128 ? 5.678 -9.372 -22.917 1.00 96.00 128 PRO A O 1
ATOM 1013 N N . VAL A 1 129 ? 6.360 -8.035 -24.598 1.00 97.06 129 VAL A N 1
ATOM 1014 C CA . VAL A 1 129 ? 7.045 -7.036 -23.770 1.00 97.06 129 VAL A CA 1
ATOM 1015 C C . VAL A 1 129 ? 6.109 -5.845 -23.645 1.00 97.06 129 VAL A C 1
ATOM 1017 O O . VAL A 1 129 ? 5.663 -5.323 -24.661 1.00 97.06 129 VAL A O 1
ATOM 1020 N N . ARG A 1 130 ? 5.806 -5.419 -22.423 1.00 95.69 130 ARG A N 1
ATOM 1021 C CA . ARG A 1 130 ? 4.901 -4.313 -22.117 1.00 95.69 130 ARG A CA 1
ATOM 1022 C C . ARG A 1 130 ? 5.597 -3.197 -21.350 1.00 95.69 130 ARG A C 1
ATOM 1024 O O . ARG A 1 130 ? 6.519 -3.416 -20.567 1.00 95.69 130 ARG A O 1
ATOM 1031 N N . VAL A 1 131 ? 5.123 -1.980 -21.548 1.00 96.56 131 VAL A N 1
ATOM 1032 C CA . VAL A 1 131 ? 5.413 -0.840 -20.672 1.00 96.56 131 VAL A CA 1
ATOM 1033 C C . VAL A 1 131 ? 4.101 -0.197 -20.261 1.00 96.56 131 VAL A C 1
ATOM 1035 O O . VAL A 1 131 ? 3.152 -0.211 -21.040 1.00 96.56 131 VAL A O 1
ATOM 1038 N N . GLY A 1 132 ? 4.041 0.359 -19.052 1.00 95.69 132 GLY A N 1
ATOM 1039 C CA . GLY A 1 132 ? 2.752 0.749 -18.470 1.00 95.69 132 GLY A CA 1
ATOM 1040 C C . GLY A 1 132 ? 2.009 -0.439 -17.865 1.00 95.69 132 GLY A C 1
ATOM 1041 O O . GLY A 1 132 ? 2.502 -1.567 -17.888 1.00 95.69 132 GLY A O 1
ATOM 1042 N N . ASN A 1 133 ? 0.846 -0.178 -17.272 1.00 95.44 133 ASN A N 1
ATOM 1043 C CA . ASN A 1 133 ? 0.080 -1.220 -16.605 1.00 95.44 133 ASN A CA 1
ATOM 1044 C C . ASN A 1 133 ? -1.422 -0.909 -16.634 1.00 95.44 133 ASN A C 1
ATOM 1046 O O . ASN A 1 133 ? -1.878 0.109 -16.107 1.00 95.44 133 ASN A O 1
ATOM 1050 N N . GLY A 1 134 ? -2.186 -1.811 -17.250 1.00 92.25 134 GLY A N 1
ATOM 1051 C CA . GLY A 1 134 ? -3.631 -1.677 -17.425 1.00 92.25 134 GLY A CA 1
ATOM 1052 C C . GLY A 1 134 ? -4.447 -1.745 -16.132 1.00 92.25 134 GLY A C 1
ATOM 1053 O O . GLY A 1 134 ? -5.613 -1.355 -16.144 1.00 92.25 134 GLY A O 1
ATOM 1054 N N . ALA A 1 135 ? -3.869 -2.183 -15.011 1.00 92.69 135 ALA A N 1
ATOM 1055 C CA . ALA A 1 135 ? -4.602 -2.274 -13.753 1.00 92.69 135 ALA A CA 1
ATOM 1056 C C . ALA A 1 135 ? -4.813 -0.905 -13.071 1.00 92.69 135 ALA A C 1
ATOM 1058 O O . ALA A 1 135 ? -5.606 -0.796 -12.145 1.00 92.69 135 ALA A O 1
ATOM 1059 N N . ALA A 1 136 ? -4.194 0.182 -13.554 1.00 88.56 136 ALA A N 1
ATOM 1060 C CA . ALA A 1 136 ? -4.280 1.508 -12.924 1.00 88.56 136 ALA A CA 1
ATOM 1061 C C . ALA A 1 136 ? -5.708 2.084 -12.803 1.00 88.56 136 ALA A C 1
ATOM 1063 O O . ALA A 1 136 ? -5.948 2.983 -11.995 1.00 88.56 136 ALA A O 1
ATOM 1064 N N . GLY A 1 137 ? -6.645 1.594 -13.623 1.00 87.25 137 GLY A N 1
ATOM 1065 C CA . GLY A 1 137 ? -8.067 1.950 -13.571 1.00 87.25 137 GLY A CA 1
ATOM 1066 C C . GLY A 1 137 ? -8.951 0.953 -12.814 1.00 87.25 137 GLY A C 1
ATOM 1067 O O . GLY A 1 137 ? -10.164 1.137 -12.786 1.00 87.25 137 GLY A O 1
ATOM 1068 N N . GLN A 1 138 ? -8.384 -0.113 -12.248 1.00 92.56 138 GLN A N 1
ATOM 1069 C CA . GLN A 1 138 ? -9.138 -1.120 -11.507 1.00 92.56 138 GLN A CA 1
ATOM 1070 C C . GLN A 1 138 ? -9.467 -0.646 -10.089 1.00 92.56 138 GLN A C 1
ATOM 1072 O O . GLN A 1 138 ? -8.768 0.177 -9.499 1.00 92.56 138 GLN A O 1
ATOM 1077 N N . VAL A 1 139 ? -10.530 -1.221 -9.529 1.00 91.56 139 VAL A N 1
ATOM 1078 C CA . VAL A 1 139 ? -10.893 -1.057 -8.121 1.00 91.56 139 VAL A CA 1
ATOM 1079 C C . VAL A 1 139 ? -10.275 -2.204 -7.325 1.00 91.56 139 VAL A C 1
ATOM 1081 O O . VAL A 1 139 ? -10.506 -3.371 -7.643 1.00 91.56 139 VAL A O 1
ATOM 1084 N N . GLN A 1 140 ? -9.522 -1.862 -6.279 1.00 93.94 140 GLN A N 1
ATOM 1085 C CA . GLN A 1 140 ? -8.994 -2.800 -5.287 1.00 93.94 140 GLN A CA 1
ATOM 1086 C C . GLN A 1 140 ? -9.359 -2.324 -3.892 1.00 93.94 140 GLN A C 1
ATOM 1088 O O . GLN A 1 140 ? -8.839 -1.319 -3.401 1.00 93.94 140 GLN A O 1
ATOM 1093 N N . LEU A 1 141 ? -10.256 -3.058 -3.244 1.00 96.06 141 LEU A N 1
ATOM 1094 C CA . LEU A 1 141 ? -10.729 -2.682 -1.915 1.00 96.06 141 LEU A CA 1
ATOM 1095 C C . LEU A 1 141 ? -9.725 -3.060 -0.816 1.00 96.06 141 LEU A C 1
ATOM 1097 O O . LEU A 1 141 ? -9.783 -2.513 0.286 1.00 96.06 141 LEU A O 1
ATOM 1101 N N . ASP A 1 142 ? -8.776 -3.958 -1.102 1.00 95.06 142 ASP A N 1
ATOM 1102 C CA . ASP A 1 142 ? -7.761 -4.370 -0.133 1.00 95.06 142 ASP A CA 1
ATOM 1103 C C . ASP A 1 142 ? -6.782 -3.251 0.242 1.00 95.06 142 ASP A C 1
ATOM 1105 O O . ASP A 1 142 ? -6.304 -3.210 1.379 1.00 95.06 142 ASP A O 1
ATOM 1109 N N . SER A 1 143 ? -6.571 -2.288 -0.659 1.00 94.12 143 SER A N 1
ATOM 1110 C CA . SER A 1 143 ? -5.725 -1.113 -0.410 1.00 94.12 143 SER A CA 1
ATOM 1111 C C . SER A 1 143 ? -6.177 -0.291 0.804 1.00 94.12 143 SER A C 1
ATOM 1113 O O . SER A 1 143 ? -5.350 0.342 1.459 1.00 94.12 143 SER A O 1
ATOM 1115 N N . TYR A 1 144 ? -7.468 -0.312 1.155 1.00 95.88 144 TYR A N 1
ATOM 1116 C CA . TYR A 1 144 ? -7.982 0.449 2.298 1.00 95.88 144 TYR A CA 1
ATOM 1117 C C . TYR A 1 144 ? -7.450 -0.108 3.619 1.00 95.88 144 TYR A C 1
ATOM 1119 O O . TYR A 1 144 ? -6.922 0.640 4.443 1.00 95.88 144 TYR A O 1
ATOM 1127 N N . GLY A 1 145 ? -7.532 -1.430 3.797 1.00 97.06 145 GLY A N 1
ATOM 1128 C CA . GLY A 1 145 ? -7.012 -2.113 4.984 1.00 97.06 145 GLY A CA 1
ATOM 1129 C C . GLY A 1 145 ? -5.511 -1.939 5.127 1.00 97.06 145 GLY A C 1
ATOM 1130 O O . GLY A 1 145 ? -5.020 -1.636 6.209 1.00 97.06 145 GLY A O 1
ATOM 1131 N N . GLN A 1 146 ? -4.793 -2.049 4.014 1.00 95.62 146 GLN A N 1
ATOM 1132 C CA . GLN A 1 146 ? -3.340 -1.917 3.968 1.00 95.62 146 GLN A CA 1
ATOM 1133 C C . GLN A 1 146 ? -2.857 -0.510 4.349 1.00 95.62 146 GLN A C 1
ATOM 1135 O O . GLN A 1 146 ? -1.875 -0.373 5.080 1.00 95.62 146 GLN A O 1
ATOM 1140 N N . LEU A 1 147 ? -3.561 0.541 3.911 1.00 95.88 147 LEU A N 1
ATOM 1141 C CA . LEU A 1 147 ? -3.270 1.918 4.322 1.00 95.88 147 LEU A CA 1
ATOM 1142 C C . LEU A 1 147 ? -3.494 2.129 5.820 1.00 95.88 147 LEU A C 1
ATOM 1144 O O . LEU A 1 147 ? -2.657 2.744 6.481 1.00 95.88 147 LEU A O 1
ATOM 1148 N N . PHE A 1 148 ? -4.593 1.600 6.360 1.00 97.31 148 PHE A N 1
ATOM 1149 C CA . PHE A 1 148 ? -4.870 1.652 7.793 1.00 97.31 148 PHE A CA 1
ATOM 1150 C C . PHE A 1 148 ? -3.831 0.887 8.616 1.00 97.31 148 PHE A C 1
ATOM 1152 O O . PHE A 1 148 ? -3.367 1.397 9.635 1.00 97.31 148 PHE A O 1
ATOM 1159 N N . GLU A 1 149 ? -3.428 -0.299 8.161 1.00 95.75 149 GLU A N 1
ATOM 1160 C CA . GLU A 1 149 ? -2.397 -1.107 8.811 1.00 95.75 149 GLU A CA 1
ATOM 1161 C C . GLU A 1 149 ? -1.056 -0.372 8.853 1.00 95.75 149 GLU A C 1
ATOM 1163 O O . GLU A 1 149 ? -0.440 -0.250 9.912 1.00 95.75 149 GLU A O 1
ATOM 1168 N N . ALA A 1 150 ? -0.631 0.182 7.714 1.00 95.69 150 ALA A N 1
ATOM 1169 C CA . ALA A 1 150 ? 0.606 0.947 7.625 1.00 95.69 150 ALA A CA 1
ATOM 1170 C C . ALA A 1 150 ? 0.557 2.214 8.494 1.00 95.69 150 ALA A C 1
ATOM 1172 O O . ALA A 1 150 ? 1.530 2.522 9.182 1.00 95.69 150 ALA A O 1
ATOM 1173 N N . ALA A 1 151 ? -0.570 2.934 8.506 1.00 96.12 151 ALA A N 1
ATOM 1174 C CA . ALA A 1 151 ? -0.737 4.135 9.321 1.00 96.12 151 ALA A CA 1
ATOM 1175 C C . ALA A 1 151 ? -0.713 3.823 10.823 1.00 96.12 151 ALA A C 1
ATOM 1177 O O . ALA A 1 151 ? -0.023 4.512 11.578 1.00 96.12 151 ALA A O 1
ATOM 1178 N N . GLN A 1 152 ? -1.417 2.773 11.261 1.00 96.12 152 GLN A N 1
ATOM 1179 C CA . GLN A 1 152 ? -1.394 2.360 12.661 1.00 96.12 152 GLN A CA 1
ATOM 1180 C C . GLN A 1 152 ? -0.002 1.870 13.073 1.00 96.12 152 GLN A C 1
ATOM 1182 O O . GLN A 1 152 ? 0.484 2.268 14.128 1.00 96.12 152 GLN A O 1
ATOM 1187 N N . GLY A 1 153 ? 0.652 1.042 12.252 1.00 95.44 153 GLY A N 1
ATOM 1188 C CA . GLY A 1 153 ? 2.005 0.552 12.519 1.00 95.44 153 GLY A CA 1
ATOM 1189 C C . GLY A 1 153 ? 3.022 1.690 12.619 1.00 95.44 153 GLY A C 1
ATOM 1190 O O . GLY A 1 153 ? 3.834 1.715 13.542 1.00 95.44 153 GLY A O 1
ATOM 1191 N N . PHE A 1 154 ? 2.932 2.677 11.724 1.00 96.12 154 PHE A N 1
ATOM 1192 C CA . PHE A 1 154 ? 3.763 3.879 11.766 1.00 96.12 154 PHE A CA 1
ATOM 1193 C C . PHE A 1 154 ? 3.546 4.685 13.053 1.00 96.12 154 PHE A C 1
ATOM 1195 O O . PHE A 1 154 ? 4.521 5.035 13.716 1.00 96.12 154 PHE A O 1
ATOM 1202 N N . ALA A 1 155 ? 2.290 4.925 13.444 1.00 96.00 155 ALA A N 1
ATOM 1203 C CA . ALA A 1 155 ? 1.964 5.635 14.681 1.00 96.00 155 ALA A CA 1
ATOM 1204 C C . ALA A 1 155 ? 2.445 4.880 15.932 1.00 96.00 155 ALA A C 1
ATOM 1206 O O . ALA A 1 155 ? 3.070 5.465 16.815 1.00 96.00 155 ALA A O 1
ATOM 1207 N N . ALA A 1 156 ? 2.221 3.563 15.987 1.00 94.94 156 ALA A N 1
ATOM 1208 C CA . ALA A 1 156 ? 2.638 2.713 17.102 1.00 94.94 156 ALA A CA 1
ATOM 1209 C C . ALA A 1 156 ? 4.164 2.673 17.282 1.00 94.94 156 ALA A C 1
ATOM 1211 O O . ALA A 1 156 ? 4.652 2.527 18.401 1.00 94.94 156 ALA A O 1
ATOM 1212 N N . ALA A 1 157 ? 4.917 2.838 16.195 1.00 93.69 157 ALA A N 1
ATOM 1213 C CA . ALA A 1 157 ? 6.372 2.910 16.218 1.00 93.69 157 ALA A CA 1
ATOM 1214 C C . ALA A 1 157 ? 6.919 4.324 16.522 1.00 93.69 157 ALA A C 1
ATOM 1216 O O . ALA A 1 157 ? 8.127 4.539 16.446 1.00 93.69 157 ALA A O 1
ATOM 1217 N N . GLY A 1 158 ? 6.060 5.286 16.882 1.00 93.94 158 GLY A N 1
ATOM 1218 C CA . GLY A 1 158 ? 6.445 6.657 17.243 1.00 93.94 158 GLY A CA 1
ATOM 1219 C C . GLY A 1 158 ? 6.440 7.651 16.079 1.00 93.94 158 GLY A C 1
ATOM 1220 O O . GLY A 1 158 ? 6.916 8.775 16.229 1.00 93.94 158 GLY A O 1
ATOM 1221 N N . GLY A 1 159 ? 5.918 7.255 14.916 1.00 94.44 159 GLY A N 1
ATOM 1222 C CA . GLY A 1 159 ? 5.700 8.147 13.784 1.00 94.44 159 GLY A CA 1
ATOM 1223 C C . GLY A 1 159 ? 4.542 9.119 14.019 1.00 94.44 159 GLY A C 1
ATOM 1224 O O . GLY A 1 159 ? 3.507 8.762 14.578 1.00 94.44 159 GLY A O 1
ATOM 1225 N N . GLU A 1 160 ? 4.689 10.359 13.557 1.00 94.38 160 GLU A N 1
ATOM 1226 C CA . GLU A 1 160 ? 3.656 11.385 13.709 1.00 94.38 160 GLU A CA 1
ATOM 1227 C C . GLU A 1 160 ? 2.641 11.347 12.554 1.00 94.38 160 GLU A C 1
ATOM 1229 O O . GLU A 1 160 ? 2.990 11.541 11.382 1.00 94.38 160 GLU A O 1
ATOM 1234 N N . LEU A 1 161 ? 1.367 11.131 12.893 1.00 94.38 161 LEU A N 1
ATOM 1235 C CA . LEU A 1 161 ? 0.238 11.349 11.991 1.00 94.38 161 LEU A CA 1
ATOM 1236 C C . LEU A 1 161 ? -0.292 12.770 12.186 1.00 94.38 161 LEU A C 1
ATOM 1238 O O . LEU A 1 161 ? -0.718 13.143 13.276 1.00 94.38 161 LEU A O 1
ATOM 1242 N N . THR A 1 162 ? -0.278 13.557 11.114 1.00 93.69 162 THR A N 1
ATOM 1243 C CA . THR A 1 162 ? -0.795 14.929 11.119 1.00 93.69 162 THR A CA 1
ATOM 1244 C C . THR A 1 162 ? -2.326 14.945 11.148 1.00 93.69 162 THR A C 1
ATOM 1246 O O . THR A 1 162 ? -2.980 13.950 10.829 1.00 93.69 162 THR A O 1
ATOM 1249 N N . ALA A 1 163 ? -2.924 16.104 11.436 1.00 92.88 163 ALA A N 1
ATOM 1250 C CA . ALA A 1 163 ? -4.377 16.281 11.349 1.00 92.88 163 ALA A CA 1
ATOM 1251 C C . ALA A 1 163 ? -4.937 15.945 9.949 1.00 92.88 163 ALA A C 1
ATOM 1253 O O . ALA A 1 163 ? -5.990 15.323 9.843 1.00 92.88 163 ALA A O 1
ATOM 1254 N N . SER A 1 164 ? -4.196 16.284 8.885 1.00 92.06 164 SER A N 1
ATOM 1255 C CA . SER A 1 164 ? -4.552 15.937 7.500 1.00 92.06 164 SER A CA 1
ATOM 1256 C C . SER A 1 164 ? -4.554 14.420 7.275 1.00 92.06 164 SER A C 1
ATOM 1258 O O . SER A 1 164 ? -5.445 13.885 6.615 1.00 92.06 164 SER A O 1
ATOM 1260 N N . ASN A 1 165 ? -3.605 13.692 7.883 1.00 93.25 165 ASN A N 1
ATOM 1261 C CA . ASN A 1 165 ? -3.608 12.228 7.840 1.00 93.25 165 ASN A CA 1
ATOM 1262 C C . ASN A 1 165 ? -4.829 11.647 8.545 1.00 93.25 165 ASN A C 1
ATOM 1264 O O . ASN A 1 165 ? -5.472 10.753 7.999 1.00 93.25 165 ASN A O 1
ATOM 1268 N N . GLY A 1 166 ? -5.153 12.168 9.730 1.00 94.81 166 GLY A N 1
ATOM 1269 C CA . GLY A 1 166 ? -6.343 11.764 10.472 1.00 94.81 166 GLY A CA 1
ATOM 1270 C C . GLY A 1 166 ? -7.617 11.974 9.658 1.00 94.81 166 GLY A C 1
ATOM 1271 O O . GLY A 1 166 ? -8.415 11.052 9.528 1.00 94.81 166 GLY A O 1
ATOM 1272 N N . GLU A 1 167 ? -7.769 13.140 9.027 1.00 94.19 167 GLU A N 1
ATOM 1273 C CA . GLU A 1 167 ? -8.920 13.453 8.175 1.00 94.19 167 GLU A CA 1
ATOM 1274 C C . GLU A 1 167 ? -9.007 12.545 6.938 1.00 94.19 167 GLU A C 1
ATOM 1276 O O . GLU A 1 167 ? -10.087 12.048 6.607 1.00 94.19 167 GLU A O 1
ATOM 1281 N N . PHE A 1 168 ? -7.881 12.282 6.269 1.00 94.56 168 PHE A N 1
ATOM 1282 C CA . PHE A 1 168 ? -7.834 11.347 5.144 1.00 94.56 168 PHE A CA 1
ATOM 1283 C C . PHE A 1 168 ? -8.279 9.941 5.566 1.00 94.56 168 PHE A C 1
ATOM 1285 O O . PHE A 1 168 ? -9.116 9.334 4.897 1.00 94.56 168 PHE A O 1
ATOM 1292 N N . LEU A 1 169 ? -7.769 9.439 6.695 1.00 96.06 169 LEU A N 1
ATOM 1293 C CA . LEU A 1 169 ? -8.136 8.129 7.233 1.00 96.06 169 LEU A CA 1
ATOM 1294 C C . LEU A 1 169 ? -9.608 8.082 7.661 1.00 96.06 169 LEU A C 1
ATOM 1296 O O . LEU A 1 169 ? -10.292 7.113 7.350 1.00 96.06 169 LEU A O 1
ATOM 1300 N N . THR A 1 170 ? -10.141 9.138 8.282 1.00 96.81 170 THR A N 1
ATOM 1301 C CA . THR A 1 170 ? -11.578 9.256 8.581 1.00 96.81 170 THR A CA 1
ATOM 1302 C C . THR A 1 170 ? -12.423 9.067 7.325 1.00 96.81 170 THR A C 1
ATOM 1304 O O . THR A 1 170 ? -13.357 8.264 7.310 1.00 96.81 170 THR A O 1
ATOM 1307 N N . ARG A 1 171 ? -12.095 9.790 6.250 1.00 96.00 171 ARG A N 1
ATOM 1308 C CA . ARG A 1 171 ? -12.827 9.689 4.981 1.00 96.00 171 ARG A CA 1
ATOM 1309 C C . ARG A 1 171 ? -12.655 8.311 4.341 1.00 96.00 171 ARG A C 1
ATOM 1311 O O . ARG A 1 171 ? -13.606 7.784 3.775 1.00 96.00 171 ARG A O 1
ATOM 1318 N N . LEU A 1 172 ? -11.479 7.695 4.473 1.00 96.62 172 LEU A N 1
ATOM 1319 C CA . LEU A 1 172 ? -11.216 6.341 3.985 1.00 96.62 172 LEU A CA 1
ATOM 1320 C C . LEU A 1 172 ? -12.051 5.288 4.735 1.00 96.62 172 LEU A C 1
ATOM 1322 O O . LEU A 1 172 ? -12.537 4.343 4.113 1.00 96.62 172 LEU A O 1
ATOM 1326 N N . ALA A 1 173 ? -12.269 5.453 6.045 1.00 98.12 173 ALA A N 1
ATOM 1327 C CA . ALA A 1 173 ? -13.177 4.598 6.813 1.00 98.12 173 ALA A CA 1
ATOM 1328 C C . ALA A 1 173 ? -14.627 4.736 6.324 1.00 98.12 173 ALA A C 1
ATOM 1330 O O . ALA A 1 173 ? -15.286 3.728 6.070 1.00 98.12 173 ALA A O 1
ATOM 1331 N N . GLU A 1 174 ? -15.108 5.965 6.111 1.00 97.25 174 GLU A N 1
ATOM 1332 C CA . GLU A 1 174 ? -16.445 6.210 5.546 1.00 97.25 174 GLU A CA 1
ATOM 1333 C C . GLU A 1 174 ? -16.598 5.620 4.135 1.00 97.25 174 GLU A C 1
ATOM 1335 O O . GLU A 1 174 ? -17.609 4.982 3.825 1.00 97.25 174 GLU A O 1
ATOM 1340 N N . LEU A 1 175 ? -15.573 5.760 3.289 1.00 96.19 175 LEU A N 1
ATOM 1341 C CA . LEU A 1 175 ? -15.542 5.125 1.974 1.00 96.19 175 LEU A CA 1
ATOM 1342 C C . LEU A 1 175 ? -15.615 3.600 2.107 1.00 96.19 175 LEU A C 1
ATOM 1344 O O . LEU A 1 175 ? -16.419 2.966 1.429 1.00 96.19 175 LEU A O 1
ATOM 1348 N N . THR A 1 176 ? -14.862 3.012 3.037 1.00 97.94 176 THR A N 1
ATOM 1349 C CA . THR A 1 176 ? -14.874 1.562 3.286 1.00 97.94 176 THR A CA 1
ATOM 1350 C C . THR A 1 176 ? -16.265 1.065 3.683 1.00 97.94 176 THR A C 1
ATOM 1352 O O . THR A 1 176 ? -16.721 0.056 3.144 1.00 97.94 176 THR A O 1
ATOM 1355 N N . VAL A 1 177 ? -16.978 1.788 4.557 1.00 98.12 177 VAL A N 1
ATOM 1356 C CA . VAL A 1 177 ? -18.363 1.462 4.956 1.00 98.12 177 VAL A CA 1
ATOM 1357 C C . VAL A 1 177 ? -19.286 1.323 3.740 1.00 98.12 177 VAL A C 1
ATOM 1359 O O . VAL A 1 177 ? -20.128 0.427 3.691 1.00 98.12 177 VAL A O 1
ATOM 1362 N N . THR A 1 178 ? -19.129 2.195 2.745 1.00 95.06 178 THR A N 1
ATOM 1363 C CA . THR A 1 178 ? -19.987 2.195 1.548 1.00 95.06 178 THR A CA 1
ATOM 1364 C C . THR A 1 178 ? -19.508 1.237 0.456 1.00 95.06 178 THR A C 1
ATOM 1366 O O . THR A 1 178 ? -20.326 0.668 -0.268 1.00 95.06 178 THR A O 1
ATOM 1369 N N . ALA A 1 179 ? -18.198 1.019 0.346 1.00 96.00 179 ALA A N 1
ATOM 1370 C CA . ALA A 1 179 ? -17.594 0.258 -0.739 1.00 96.00 179 ALA A CA 1
ATOM 1371 C C . ALA A 1 179 ? -17.494 -1.247 -0.458 1.00 96.00 179 ALA A C 1
ATOM 1373 O O . ALA A 1 179 ? -17.495 -2.033 -1.404 1.00 96.00 179 ALA A O 1
ATOM 1374 N N . TRP A 1 180 ? -17.449 -1.692 0.807 1.00 97.06 180 TRP A N 1
ATOM 1375 C CA . TRP A 1 180 ? -17.156 -3.103 1.105 1.00 97.06 180 TRP A CA 1
ATOM 1376 C C . TRP A 1 180 ? -18.182 -4.081 0.515 1.00 97.06 180 TRP A C 1
ATOM 1378 O O . TRP A 1 180 ? -17.828 -5.217 0.215 1.00 97.06 180 TRP A O 1
ATOM 1388 N N . ARG A 1 181 ? -19.425 -3.652 0.270 1.00 96.38 181 ARG A N 1
ATOM 1389 C CA . ARG A 1 181 ? -20.479 -4.472 -0.360 1.00 96.38 181 ARG A CA 1
ATOM 1390 C C . ARG A 1 181 ? -20.375 -4.565 -1.886 1.00 96.38 181 ARG A C 1
ATOM 1392 O O . ARG A 1 181 ? -21.199 -5.232 -2.495 1.00 96.38 181 ARG A O 1
ATOM 1399 N N . GLN A 1 182 ? -19.401 -3.912 -2.514 1.00 96.38 182 GLN A N 1
ATOM 1400 C CA . GLN A 1 182 ? -19.212 -3.921 -3.968 1.00 96.38 182 GLN A CA 1
ATOM 1401 C C . GLN A 1 182 ? -18.184 -4.984 -4.375 1.00 96.38 182 GLN A C 1
ATOM 1403 O O . GLN A 1 182 ? -17.262 -5.244 -3.603 1.00 96.38 182 GLN A O 1
ATOM 1408 N N . PRO A 1 183 ? -18.304 -5.628 -5.543 1.00 96.38 183 PRO A N 1
ATOM 1409 C CA . PRO A 1 183 ? -17.242 -6.481 -6.064 1.00 96.38 183 PRO A CA 1
ATOM 1410 C C . PRO A 1 183 ? -16.019 -5.649 -6.498 1.00 96.38 183 PRO A C 1
ATOM 1412 O O . PRO A 1 183 ? -16.136 -4.455 -6.768 1.00 96.38 183 PRO A O 1
ATOM 1415 N N . ASP A 1 184 ? -14.846 -6.274 -6.567 1.00 96.19 184 ASP A N 1
ATOM 1416 C CA . ASP A 1 184 ? -13.583 -5.635 -6.960 1.00 96.19 184 ASP A CA 1
ATOM 1417 C C . ASP A 1 184 ? -12.705 -6.581 -7.796 1.00 96.19 184 ASP A C 1
ATOM 1419 O O . ASP A 1 184 ? -13.126 -7.695 -8.108 1.00 96.19 184 ASP A O 1
ATOM 1423 N N . GLN A 1 185 ? -11.503 -6.140 -8.186 1.00 96.19 185 GLN A N 1
ATOM 1424 C CA . GLN A 1 185 ? -10.572 -6.947 -8.996 1.00 96.19 185 GLN A CA 1
ATOM 1425 C C . GLN A 1 185 ? -9.558 -7.756 -8.175 1.00 96.19 185 GLN A C 1
ATOM 1427 O O . GLN A 1 185 ? -8.726 -8.480 -8.730 1.00 96.19 185 GLN A O 1
ATOM 1432 N N . GLY A 1 186 ? -9.650 -7.670 -6.846 1.00 94.44 186 GLY A N 1
ATOM 1433 C CA . GLY A 1 186 ? -8.836 -8.442 -5.921 1.00 94.44 186 GLY A CA 1
ATOM 1434 C C . GLY A 1 186 ? -7.338 -8.136 -6.003 1.00 94.44 186 GLY A C 1
ATOM 1435 O O . GLY A 1 186 ? -6.858 -7.328 -6.801 1.00 94.44 186 GLY A O 1
ATOM 1436 N N . ILE A 1 187 ? -6.571 -8.846 -5.173 1.00 94.50 187 ILE A N 1
ATOM 1437 C CA . ILE A 1 187 ? -5.114 -8.667 -5.071 1.00 94.50 187 ILE A CA 1
ATOM 1438 C C . ILE A 1 187 ? -4.370 -9.029 -6.368 1.00 94.50 187 ILE A C 1
ATOM 1440 O O . ILE A 1 187 ? -3.284 -8.521 -6.624 1.00 94.50 187 ILE A O 1
ATOM 1444 N N . TRP A 1 188 ? -4.959 -9.896 -7.195 1.00 93.12 188 TRP A N 1
ATOM 1445 C CA . TRP A 1 188 ? -4.353 -10.378 -8.438 1.00 93.12 188 TRP A CA 1
ATOM 1446 C C . TRP A 1 188 ? -4.726 -9.566 -9.677 1.00 93.12 188 TRP A C 1
ATOM 1448 O O . TRP A 1 188 ? -4.304 -9.938 -10.768 1.00 93.12 188 TRP A O 1
ATOM 1458 N N . GLU A 1 189 ? -5.485 -8.475 -9.523 1.00 92.38 189 GLU A N 1
ATOM 1459 C CA . GLU A 1 189 ? -5.746 -7.519 -10.616 1.00 92.38 189 GLU A CA 1
ATOM 1460 C C . GLU A 1 189 ? -6.352 -8.199 -11.836 1.00 92.38 189 GLU A C 1
ATOM 1462 O O . GLU A 1 189 ? -5.961 -7.959 -12.986 1.00 92.38 189 GLU A O 1
ATOM 1467 N N . ILE A 1 190 ? -7.289 -9.108 -11.567 1.00 90.81 190 ILE A N 1
ATOM 1468 C CA . ILE A 1 190 ? -7.857 -9.957 -12.601 1.00 90.81 190 ILE A CA 1
ATOM 1469 C C . ILE A 1 190 ? -8.483 -9.072 -13.694 1.00 90.81 190 ILE A C 1
ATOM 1471 O O . ILE A 1 190 ? -8.992 -7.979 -13.434 1.00 90.81 190 ILE A O 1
ATOM 1475 N N . ARG A 1 191 ? -8.353 -9.491 -14.956 1.00 89.44 191 ARG A N 1
ATOM 1476 C CA . ARG A 1 191 ? -8.791 -8.699 -16.125 1.00 89.44 191 ARG A CA 1
ATOM 1477 C C . ARG A 1 191 ? -10.206 -9.062 -16.599 1.00 89.44 191 ARG A C 1
ATOM 1479 O O . ARG A 1 191 ? -10.583 -8.710 -17.712 1.00 89.44 191 ARG A O 1
ATOM 1486 N N . ASP A 1 192 ? -10.957 -9.790 -15.785 1.00 90.44 192 ASP A N 1
ATOM 1487 C CA . ASP A 1 192 ? -12.346 -10.201 -15.988 1.00 90.44 192 ASP A CA 1
ATOM 1488 C C . ASP A 1 192 ? -13.316 -9.381 -15.117 1.00 90.44 192 ASP A C 1
ATOM 1490 O O . ASP A 1 192 ? -12.984 -8.304 -14.617 1.00 90.44 192 ASP A O 1
ATOM 1494 N N . GLU A 1 193 ? -14.563 -9.839 -15.022 1.00 92.94 193 GLU A N 1
ATOM 1495 C CA . GLU A 1 193 ? -15.609 -9.166 -14.251 1.00 92.94 193 GLU A CA 1
ATOM 1496 C C . GLU A 1 193 ? -15.269 -9.134 -12.748 1.00 92.94 193 GLU A C 1
ATOM 1498 O O . GLU A 1 193 ? -14.878 -10.178 -12.208 1.00 92.94 193 GLU A O 1
ATOM 1503 N N . PRO A 1 194 ? -15.476 -7.992 -12.057 1.00 95.31 194 PRO A N 1
ATOM 1504 C CA . PRO A 1 194 ? -15.262 -7.872 -10.618 1.00 95.31 194 PRO A CA 1
ATOM 1505 C C . PRO A 1 194 ? -16.027 -8.925 -9.806 1.00 95.31 194 PRO A C 1
ATOM 1507 O O . PRO A 1 194 ? -17.165 -9.280 -10.128 1.00 95.31 194 PRO A O 1
ATOM 1510 N N . ARG A 1 195 ? -15.445 -9.386 -8.690 1.00 95.62 195 ARG A N 1
ATOM 1511 C CA . ARG A 1 195 ? -16.057 -10.389 -7.792 1.00 95.62 195 ARG A CA 1
ATOM 1512 C C . ARG A 1 195 ? -15.908 -10.021 -6.323 1.00 95.62 195 ARG A C 1
ATOM 1514 O O . ARG A 1 195 ? -15.149 -9.132 -5.952 1.00 95.62 195 ARG A O 1
ATOM 1521 N N . HIS A 1 196 ? -16.632 -10.728 -5.460 1.00 96.56 196 HIS A N 1
ATOM 1522 C CA . HIS A 1 196 ? -16.422 -10.642 -4.018 1.00 96.56 196 HIS A CA 1
ATOM 1523 C C . HIS A 1 196 ? -15.233 -11.511 -3.609 1.00 96.56 196 HIS A C 1
ATOM 1525 O O . HIS A 1 196 ? -15.360 -12.723 -3.458 1.00 96.56 196 HIS A O 1
ATOM 1531 N N . PHE A 1 197 ? -14.072 -10.887 -3.422 1.00 96.31 197 PHE A N 1
ATOM 1532 C CA . PHE A 1 197 ? -12.884 -11.577 -2.931 1.00 96.31 197 PHE A CA 1
ATOM 1533 C C . PHE A 1 197 ? -12.796 -11.552 -1.408 1.00 96.31 197 PHE A C 1
ATOM 1535 O O . PHE A 1 197 ? -12.798 -10.482 -0.798 1.00 96.31 197 PHE A O 1
ATOM 1542 N N . VAL A 1 198 ? -12.607 -12.727 -0.803 1.00 96.75 198 VAL A N 1
ATOM 1543 C CA . VAL A 1 198 ? -12.391 -12.891 0.646 1.00 96.75 198 VAL A CA 1
ATOM 1544 C C . VAL A 1 198 ? -11.248 -12.007 1.136 1.00 96.75 198 VAL A C 1
ATOM 1546 O O . VAL A 1 198 ? -11.399 -11.288 2.117 1.00 96.75 198 VAL A O 1
ATOM 1549 N N . HIS A 1 199 ? -10.124 -11.989 0.410 1.00 96.62 199 HIS A N 1
ATOM 1550 C CA . HIS A 1 199 ? -8.973 -11.146 0.740 1.00 96.62 199 HIS A CA 1
ATOM 1551 C C . HIS A 1 199 ? -9.331 -9.652 0.778 1.00 96.62 199 HIS A C 1
ATOM 1553 O O . HIS A 1 199 ? -8.945 -8.941 1.709 1.00 96.62 199 HIS A O 1
ATOM 1559 N N . SER A 1 200 ? -10.091 -9.174 -0.208 1.00 96.88 200 SER A N 1
ATOM 1560 C CA . SER A 1 200 ? -10.538 -7.783 -0.266 1.00 96.88 200 SER A CA 1
ATOM 1561 C C . SER A 1 200 ? -11.487 -7.453 0.883 1.00 96.88 200 SER A C 1
ATOM 1563 O O . SER A 1 200 ? -11.318 -6.432 1.546 1.00 96.88 200 SER A O 1
ATOM 1565 N N . LYS A 1 201 ? -12.435 -8.346 1.197 1.00 97.81 201 LYS A N 1
ATOM 1566 C CA . LYS A 1 201 ? -13.375 -8.157 2.316 1.00 97.81 201 LYS A CA 1
ATOM 1567 C C . LYS A 1 201 ? -12.684 -8.196 3.670 1.00 97.81 201 LYS A C 1
ATOM 1569 O O . LYS A 1 201 ? -12.979 -7.364 4.521 1.00 97.81 201 LYS A O 1
ATOM 1574 N N . LEU A 1 202 ? -11.708 -9.081 3.844 1.00 98.00 202 LEU A N 1
ATOM 1575 C CA . LEU A 1 202 ? -10.880 -9.119 5.042 1.00 98.00 202 LEU A CA 1
ATOM 1576 C C . LEU A 1 202 ? -10.121 -7.803 5.233 1.00 98.00 202 LEU A C 1
ATOM 1578 O O . LEU A 1 202 ? -10.078 -7.277 6.338 1.00 98.00 202 LEU A O 1
ATOM 1582 N N . ASN A 1 203 ? -9.565 -7.224 4.172 1.00 98.12 203 ASN A N 1
ATOM 1583 C CA . ASN A 1 203 ? -8.878 -5.939 4.281 1.00 98.12 203 ASN A CA 1
ATOM 158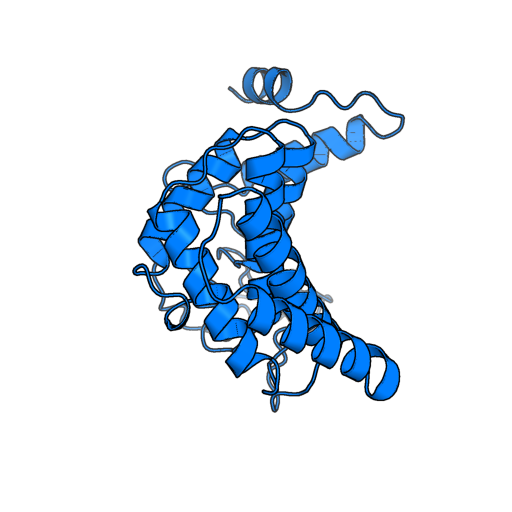4 C C . ASN A 1 203 ? -9.844 -4.764 4.517 1.00 98.12 203 ASN A C 1
ATOM 1586 O O . ASN A 1 203 ? -9.506 -3.858 5.272 1.00 98.12 203 ASN A O 1
ATOM 1590 N N . CYS A 1 204 ? -11.067 -4.785 3.979 1.00 98.44 204 CYS A N 1
ATOM 1591 C CA . CYS A 1 204 ? -12.101 -3.830 4.398 1.00 98.44 204 CYS A CA 1
ATOM 1592 C C . CYS A 1 204 ? -12.437 -3.973 5.893 1.00 98.44 204 CYS A C 1
ATOM 1594 O O . CYS A 1 204 ? -12.614 -2.972 6.584 1.00 98.44 204 CYS A O 1
ATOM 1596 N N . TRP A 1 205 ? -12.479 -5.203 6.416 1.00 98.69 205 TRP A N 1
ATOM 1597 C CA . TRP A 1 205 ? -12.673 -5.446 7.846 1.00 98.69 205 TRP A CA 1
ATOM 1598 C C . TRP A 1 205 ? -11.517 -4.873 8.663 1.00 98.69 205 TRP A C 1
ATOM 1600 O O . TRP A 1 205 ? -11.756 -4.172 9.646 1.00 98.69 205 TRP A O 1
ATOM 1610 N N . VAL A 1 206 ? -10.274 -5.108 8.221 1.00 98.50 206 VAL A N 1
ATOM 1611 C CA . VAL A 1 206 ? -9.073 -4.521 8.831 1.00 98.50 206 VAL A CA 1
ATOM 1612 C C . VAL A 1 206 ? -9.194 -3.001 8.841 1.00 98.50 206 VAL A C 1
ATOM 1614 O O . VAL A 1 206 ? -9.058 -2.412 9.904 1.00 98.50 206 VAL A O 1
ATOM 1617 N N . ALA A 1 207 ? -9.535 -2.361 7.720 1.00 98.50 207 ALA A N 1
ATOM 1618 C CA . ALA A 1 207 ? -9.702 -0.908 7.663 1.00 98.50 207 ALA A CA 1
ATOM 1619 C C . ALA A 1 207 ? -10.651 -0.382 8.754 1.00 98.50 207 ALA A C 1
ATOM 1621 O O . ALA A 1 207 ? -10.292 0.541 9.481 1.00 98.50 207 ALA A O 1
ATOM 1622 N N . LEU A 1 208 ? -11.823 -1.002 8.929 1.00 98.75 208 LEU A N 1
ATOM 1623 C CA . LEU A 1 208 ? -12.792 -0.581 9.946 1.00 98.75 208 LEU A CA 1
ATOM 1624 C C . LEU A 1 208 ? -12.337 -0.908 11.381 1.00 98.75 208 LEU A C 1
ATOM 1626 O O . LEU A 1 208 ? -12.492 -0.074 12.273 1.00 98.75 208 LEU A O 1
ATOM 1630 N N . ASP A 1 209 ? -11.730 -2.077 11.623 1.00 98.69 209 ASP A N 1
ATOM 1631 C CA . ASP A 1 209 ? -11.137 -2.433 12.926 1.00 98.69 209 ASP A CA 1
ATOM 1632 C C . ASP A 1 209 ? -10.048 -1.436 13.339 1.00 98.69 209 ASP A C 1
ATOM 1634 O O . ASP A 1 209 ? -10.045 -0.934 14.467 1.00 98.69 209 ASP A O 1
ATOM 1638 N N . ARG A 1 210 ? -9.143 -1.106 12.4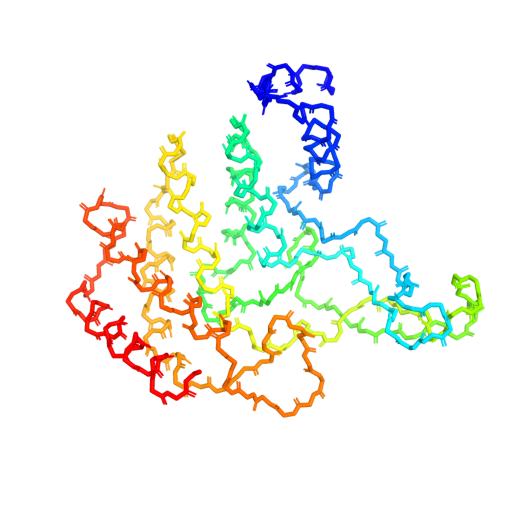15 1.00 98.38 210 ARG A N 1
ATOM 1639 C CA . ARG A 1 210 ? -8.073 -0.135 12.645 1.00 98.38 210 ARG A CA 1
ATOM 1640 C C . ARG A 1 210 ? -8.625 1.276 12.814 1.00 98.38 210 ARG A C 1
ATOM 1642 O O . ARG A 1 210 ? -8.174 1.962 13.724 1.00 98.38 210 ARG A O 1
ATOM 1649 N N . ALA A 1 211 ? -9.628 1.689 12.038 1.00 98.56 211 ALA A N 1
ATOM 1650 C CA . ALA A 1 211 ? -10.276 2.993 12.195 1.00 98.56 211 ALA A CA 1
ATOM 1651 C C . ALA A 1 211 ? -10.841 3.191 13.610 1.00 98.56 211 ALA A C 1
ATOM 1653 O O . ALA A 1 211 ? -10.585 4.219 14.236 1.00 98.56 211 ALA A O 1
ATOM 1654 N N . VAL A 1 212 ? -11.533 2.182 14.157 1.00 98.56 212 VAL A N 1
ATOM 1655 C CA . VAL A 1 212 ? -12.052 2.211 15.537 1.00 98.56 212 VAL A CA 1
ATOM 1656 C C . VAL A 1 212 ? -10.916 2.360 16.555 1.00 98.56 212 VAL A C 1
ATOM 1658 O O . VAL A 1 212 ? -10.974 3.234 17.422 1.00 98.56 212 VAL A O 1
ATOM 1661 N N . ARG A 1 213 ? -9.854 1.553 16.439 1.00 98.19 213 ARG A N 1
ATOM 1662 C CA . ARG A 1 213 ? -8.699 1.603 17.358 1.00 98.19 213 ARG A CA 1
ATOM 1663 C C . ARG A 1 213 ? -7.947 2.928 17.274 1.00 98.19 213 ARG A C 1
ATOM 1665 O O . ARG A 1 213 ? -7.569 3.498 18.293 1.00 98.19 213 ARG A O 1
ATOM 1672 N N . MET A 1 214 ? -7.733 3.430 16.062 1.00 98.19 214 MET A N 1
ATOM 1673 C CA . MET A 1 214 ? -7.051 4.700 15.829 1.00 98.19 214 MET A CA 1
ATOM 1674 C C . MET A 1 214 ? -7.878 5.888 16.322 1.00 98.19 214 MET A C 1
ATOM 1676 O O . MET A 1 214 ? -7.297 6.859 16.800 1.00 98.19 214 MET A O 1
ATOM 1680 N N . ALA A 1 215 ? -9.211 5.804 16.282 1.00 97.81 215 ALA A N 1
ATOM 1681 C CA . ALA A 1 215 ? -10.072 6.820 16.874 1.00 97.81 215 ALA A CA 1
ATOM 1682 C C . ALA A 1 215 ? -9.991 6.845 18.403 1.00 97.81 215 ALA A C 1
ATOM 1684 O O . ALA A 1 215 ? -9.877 7.914 18.997 1.00 97.81 215 ALA A O 1
ATOM 1685 N N . GLN A 1 216 ? -9.955 5.676 19.047 1.00 96.00 216 GLN A N 1
ATOM 1686 C CA . GLN A 1 216 ? -9.731 5.570 20.495 1.00 96.00 216 GLN A CA 1
ATOM 1687 C C . GLN A 1 216 ? -8.364 6.132 20.915 1.00 96.00 216 GLN A C 1
ATOM 1689 O O . GLN A 1 216 ? -8.243 6.721 21.986 1.00 96.00 216 GLN A O 1
ATOM 1694 N N . ALA A 1 217 ? -7.350 5.986 20.059 1.00 95.69 217 ALA A N 1
ATOM 1695 C CA . ALA A 1 217 ? -6.017 6.552 20.255 1.00 95.69 217 ALA A CA 1
ATOM 1696 C C . ALA A 1 217 ? -5.907 8.050 19.886 1.00 95.69 217 ALA A C 1
ATOM 1698 O O . ALA A 1 217 ? -4.840 8.637 20.042 1.00 95.69 217 ALA A O 1
ATOM 1699 N N . GLY A 1 218 ? -6.981 8.679 19.394 1.00 95.75 218 GLY A N 1
ATOM 1700 C CA . GLY A 1 218 ? -7.000 10.100 19.027 1.00 95.75 218 GLY A CA 1
ATOM 1701 C C . GLY A 1 218 ? -6.325 10.441 17.693 1.00 95.75 218 GLY A C 1
ATOM 1702 O O . GLY A 1 218 ? -6.114 11.616 17.407 1.00 95.75 218 GLY A O 1
ATOM 1703 N N . HIS A 1 219 ? -5.994 9.446 16.864 1.00 95.94 219 HIS A N 1
ATOM 1704 C CA . HIS A 1 219 ? -5.387 9.660 15.542 1.00 95.94 219 HIS A CA 1
ATOM 1705 C C . HIS A 1 219 ? -6.413 9.935 14.436 1.00 95.94 219 HIS A C 1
ATOM 1707 O O . HIS A 1 219 ? -6.066 10.488 13.396 1.00 95.94 219 HIS A O 1
ATOM 1713 N N . VAL A 1 220 ? -7.660 9.509 14.636 1.00 95.75 220 VAL A N 1
ATOM 1714 C CA . VAL A 1 220 ? -8.758 9.593 13.664 1.00 95.75 220 VAL A CA 1
ATOM 1715 C C . VAL A 1 220 ? -10.014 10.069 14.402 1.00 95.75 220 VAL A C 1
ATOM 1717 O O . VAL A 1 220 ? -10.178 9.797 15.588 1.00 95.75 220 VAL A O 1
ATOM 1720 N N . SER A 1 221 ? -10.915 10.785 13.733 1.00 94.56 221 SER A N 1
ATOM 1721 C CA . SER A 1 221 ? -12.182 11.247 14.320 1.00 94.56 221 SER A CA 1
ATOM 1722 C C . SER A 1 221 ? -13.357 10.913 13.403 1.00 94.56 221 SER A C 1
ATOM 1724 O O . SER A 1 221 ? -13.243 11.046 12.194 1.00 94.56 221 SER A O 1
ATOM 1726 N N . GLY A 1 222 ? -14.493 10.451 13.926 1.00 94.75 222 GLY A N 1
ATOM 1727 C CA . GLY A 1 222 ? -15.638 10.084 13.084 1.00 94.75 222 GLY A CA 1
ATOM 1728 C C . GLY A 1 222 ? -16.693 9.252 13.814 1.00 94.75 222 GLY A C 1
ATOM 1729 O O . GLY A 1 222 ? -16.620 9.125 15.039 1.00 94.75 222 GLY A O 1
ATOM 1730 N N . PRO A 1 223 ? -17.691 8.701 13.098 1.00 96.56 223 PRO A N 1
ATOM 1731 C CA . PRO A 1 223 ? -18.776 7.924 13.695 1.00 96.56 223 PRO A CA 1
ATOM 1732 C C . PRO A 1 223 ? -18.303 6.509 14.078 1.00 96.56 223 PRO A C 1
ATOM 1734 O O . PRO A 1 223 ? -18.659 5.521 13.438 1.00 96.56 223 PRO A O 1
ATOM 1737 N N . VAL A 1 224 ? -17.508 6.409 15.149 1.00 97.69 224 VAL A N 1
ATOM 1738 C CA . VAL A 1 224 ? -16.864 5.1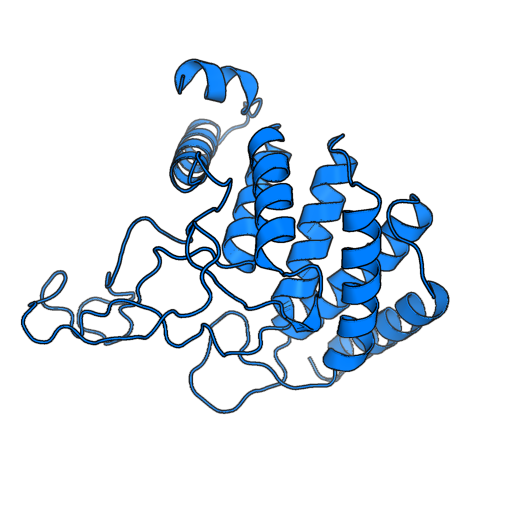62 15.610 1.00 97.69 224 VAL A CA 1
ATOM 1739 C C . VAL A 1 224 ? -17.862 4.015 15.797 1.00 97.69 224 VAL A C 1
ATOM 1741 O O . VAL A 1 224 ? -17.576 2.892 15.386 1.00 97.69 224 VAL A O 1
ATOM 1744 N N . ASP A 1 225 ? -19.052 4.294 16.335 1.00 98.00 225 ASP A N 1
ATOM 1745 C CA . ASP A 1 225 ? -20.100 3.282 16.529 1.00 98.00 225 ASP A CA 1
ATOM 1746 C C . ASP A 1 225 ? -20.581 2.682 15.199 1.00 98.00 225 ASP A C 1
ATOM 1748 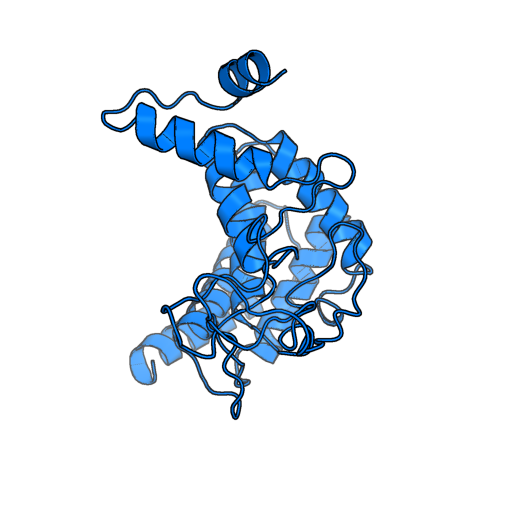O O . ASP A 1 225 ? -20.829 1.479 15.098 1.00 98.00 225 ASP A O 1
ATOM 1752 N N . ARG A 1 226 ? -20.659 3.504 14.143 1.00 98.25 226 ARG A N 1
ATOM 1753 C CA . ARG A 1 226 ? -21.010 3.044 12.794 1.00 98.25 226 ARG A CA 1
ATOM 1754 C C . ARG A 1 226 ? -19.903 2.171 12.213 1.00 98.25 226 ARG A C 1
ATOM 1756 O O . ARG A 1 226 ? -20.206 1.127 11.643 1.00 98.25 226 ARG A O 1
ATOM 1763 N N . TRP A 1 227 ? -18.639 2.569 12.369 1.00 98.56 227 TRP A N 1
ATOM 1764 C CA . TRP A 1 227 ? -17.498 1.766 11.913 1.00 98.56 227 TRP A CA 1
ATOM 1765 C C . TRP A 1 227 ? -17.444 0.413 12.616 1.00 98.56 227 TRP A C 1
ATOM 1767 O O . TRP A 1 227 ? -17.233 -0.601 11.957 1.00 98.56 227 TRP A O 1
ATOM 1777 N N . ALA A 1 228 ? -17.688 0.382 13.928 1.00 98.62 228 ALA A N 1
ATOM 1778 C CA . ALA A 1 228 ? -17.748 -0.853 14.702 1.00 98.62 228 ALA A CA 1
ATOM 1779 C C . ALA A 1 228 ? -18.895 -1.766 14.238 1.00 98.62 228 ALA A C 1
ATOM 1781 O O . ALA A 1 228 ? -18.671 -2.952 14.016 1.00 98.62 228 ALA A O 1
ATOM 1782 N N . CYS A 1 229 ? -20.090 -1.210 14.015 1.00 98.56 229 CYS A N 1
ATOM 1783 C CA . CYS A 1 229 ? -21.234 -1.962 13.498 1.00 98.56 229 CYS A CA 1
ATOM 1784 C C . CYS A 1 229 ? -20.941 -2.585 12.121 1.00 98.56 229 CYS A C 1
ATOM 1786 O O . CYS A 1 229 ? -21.137 -3.781 11.917 1.00 98.56 229 CYS A O 1
ATOM 1788 N N . GLU A 1 230 ? -20.408 -1.803 11.180 1.00 98.56 230 GLU A N 1
ATOM 1789 C CA . GLU A 1 230 ? -20.081 -2.286 9.831 1.00 98.56 230 GLU A CA 1
ATOM 1790 C C . GLU A 1 230 ? -18.924 -3.292 9.832 1.00 98.56 230 GLU A C 1
ATOM 1792 O O . GLU A 1 230 ? -18.955 -4.263 9.077 1.00 98.56 230 GLU A O 1
ATOM 1797 N N . ARG A 1 231 ? -17.933 -3.113 10.715 1.00 98.56 231 ARG A N 1
ATOM 1798 C CA . ARG A 1 231 ? -16.878 -4.104 10.960 1.00 98.56 231 ARG A CA 1
ATOM 1799 C C . ARG A 1 231 ? -17.483 -5.437 11.396 1.00 98.56 231 ARG A C 1
ATOM 1801 O O . ARG A 1 231 ? -17.073 -6.476 10.890 1.00 98.56 231 ARG A O 1
ATOM 1808 N N . ASP A 1 232 ? -18.431 -5.421 12.326 1.00 98.56 232 ASP A N 1
ATOM 1809 C CA . ASP A 1 232 ? -19.025 -6.648 12.861 1.00 98.56 232 ASP A CA 1
ATOM 1810 C C . ASP A 1 232 ? -19.910 -7.343 11.812 1.00 98.56 232 ASP A C 1
ATOM 1812 O O . ASP A 1 232 ? -19.773 -8.547 11.607 1.00 98.56 232 ASP A O 1
ATOM 1816 N N . LEU A 1 233 ? -20.694 -6.581 11.039 1.00 98.19 233 LEU A N 1
ATOM 1817 C CA . LEU A 1 233 ? -21.441 -7.102 9.884 1.00 98.19 233 LEU A CA 1
ATOM 1818 C C . LEU A 1 233 ? -20.527 -7.761 8.844 1.00 98.19 233 LEU A C 1
ATOM 1820 O O . LEU A 1 233 ? -20.844 -8.820 8.304 1.00 98.19 233 LEU A O 1
ATOM 1824 N N . LEU A 1 234 ? -19.385 -7.139 8.557 1.00 97.75 234 LEU A N 1
ATOM 1825 C CA . LEU A 1 234 ? -18.405 -7.679 7.623 1.00 97.75 234 LEU A CA 1
ATOM 1826 C C . LEU A 1 234 ? -17.704 -8.927 8.179 1.00 97.75 234 LEU A C 1
ATOM 1828 O O . LEU A 1 234 ? -17.415 -9.852 7.423 1.00 97.75 234 LEU A O 1
ATOM 1832 N N . ALA A 1 235 ? -17.467 -8.985 9.493 1.00 98.06 235 ALA A N 1
ATOM 1833 C CA . ALA A 1 235 ? -16.950 -10.180 10.155 1.00 98.06 235 ALA A CA 1
ATOM 1834 C C . ALA A 1 235 ? -17.921 -11.358 10.028 1.00 98.06 235 ALA A C 1
ATOM 1836 O O . ALA A 1 235 ? -17.486 -12.484 9.797 1.00 98.06 235 ALA A O 1
ATOM 1837 N N . ASP A 1 236 ? -19.221 -11.103 10.168 1.00 97.94 236 ASP A N 1
ATOM 1838 C CA . ASP A 1 236 ? -20.248 -12.126 9.994 1.00 97.94 236 ASP A CA 1
ATOM 1839 C C . ASP A 1 236 ? -20.326 -12.589 8.540 1.00 97.94 236 ASP A C 1
ATOM 1841 O O . ASP A 1 236 ? -20.264 -13.792 8.297 1.00 97.94 236 ASP A O 1
ATOM 1845 N N . TRP A 1 237 ? -20.323 -11.660 7.576 1.00 97.00 237 TRP A N 1
ATOM 1846 C CA . TRP A 1 237 ? -20.271 -11.997 6.149 1.00 97.00 237 TRP A CA 1
ATOM 1847 C C . TRP A 1 237 ? -19.071 -12.894 5.812 1.00 97.00 237 TRP A C 1
ATOM 1849 O O . TRP A 1 237 ? -19.229 -13.908 5.140 1.00 97.00 237 TRP A O 1
ATOM 1859 N N . LEU A 1 238 ? -17.882 -12.568 6.332 1.00 96.88 238 LEU A N 1
ATOM 1860 C CA . LEU A 1 238 ? -16.665 -13.363 6.129 1.00 96.88 238 LEU A CA 1
ATOM 1861 C C . LEU A 1 238 ? -16.771 -14.789 6.686 1.00 96.88 238 LEU A C 1
ATOM 1863 O O . LEU A 1 238 ? -16.092 -15.676 6.186 1.00 96.88 238 LEU A O 1
ATOM 1867 N N . ARG A 1 239 ? -17.579 -15.018 7.727 1.00 96.19 239 ARG A N 1
ATOM 1868 C CA . ARG A 1 239 ? -17.771 -16.352 8.323 1.00 96.19 239 ARG A CA 1
ATOM 1869 C C . ARG A 1 239 ? -18.815 -17.187 7.591 1.00 96.19 239 ARG A C 1
ATOM 1871 O O . ARG A 1 239 ? -18.781 -18.408 7.719 1.00 96.19 239 ARG A O 1
ATOM 1878 N N . THR A 1 240 ? -19.771 -16.550 6.920 1.00 94.62 240 THR A N 1
ATOM 1879 C CA . THR A 1 240 ? -20.925 -17.236 6.320 1.00 94.62 240 THR A CA 1
ATOM 1880 C C . THR A 1 240 ? -20.831 -17.375 4.806 1.00 94.62 240 THR A C 1
ATOM 1882 O O . THR A 1 240 ? -21.269 -18.388 4.275 1.00 94.62 240 THR A O 1
ATOM 1885 N N . GLU A 1 241 ? -20.283 -16.372 4.120 1.00 88.25 241 GLU A N 1
ATOM 1886 C CA . GLU A 1 241 ? -20.262 -16.262 2.652 1.00 88.25 241 GLU A CA 1
ATOM 1887 C C . GLU A 1 241 ? -18.835 -16.287 2.065 1.00 88.25 241 GLU A C 1
ATOM 1889 O O . GLU A 1 241 ? -18.675 -16.321 0.843 1.00 88.25 241 GLU A O 1
ATOM 1894 N N . GLY A 1 242 ? -17.809 -16.205 2.924 1.00 68.62 242 GLY A N 1
ATOM 1895 C CA . GLY A 1 242 ? -16.387 -16.132 2.565 1.00 68.62 242 GLY A CA 1
ATOM 1896 C C . GLY A 1 242 ? -15.639 -17.457 2.630 1.00 68.62 242 GLY A C 1
ATOM 1897 O O . GLY A 1 242 ? -16.109 -18.398 3.303 1.00 68.62 242 GLY A O 1
#

Organism: NCBI:txid412755

pLDDT: mean 93.95, std 4.89, range [68.62, 98.75]

Foldseek 3Di:
DLVVLLVQQAPDPDPCRVVLSVVLSLLVVQQPVVQLAGWLDPDFQDDPDAQDARTGGRNKGFLQSLLVSLLSRLVRVNLPSLVRVVRNCCVQQVLAPVSDWRIAHSNNHLDFDKDWDCVDCGDNSHDTTIGGDPLRPWDQLLSLLSLLSSVVSSVVSVHDQDPSNQSNLQNSLVVLLVPLPDFGCYPVSDPDDGDNDLSSLVSSLSSLVSQLVCVVVVSHDDDNVSSVVSSVVSVVCSVPVD

Radius of gyration: 18.81 Å; chains: 1; bounding box: 48×35×52 Å

InterPro domains:
  IPR008928 Six-hairpin glycosidase superfamily [SSF48208] (1-238)
  IPR011613 GH15-like domain [PF00723] (17-238)
  IPR012341 Six-hairpin glycosidase-like superfamily [G3DSA:1.50.10.10] (16-242)